Protein AF-A0A970LHE5-F1 (afdb_monomer_lite)

Sequence (318 aa):
MKILMELDENTLQKYTARSGIPFGRITPQDQAVIVLLPDTNKMEEVFDMNMPTAVIAADSITAKETAKTIGYPDEAIIVFENNVFKTLKGEMLFDGKNIPLSKIVTVANYILENDILPEIIVWRPTENIEKPQEVIYKEPIRTVAPIKPELPNMKISLAGIADTAKMNIFLIKTSVDSESGAIAHAINQKINGLHIDITGKPYNSRYGHKLETALSTQRYGYSHDGMTVEIAGEVKMDTVLYEIDAEFINDELLQKLYDKSQKVYQVPSTFKESIDSIKSWIGTGFRLDGIIATVDAREYKQEWPNLSLTVQETLEKL

Secondary structure (DSSP, 8-state):
-EEE-SS-HHHHHHHHHHHSS-EE-S---TTEEEEE-TT-S-HHHHHTTT--EEEEEET-HHHHHHHHHHT--TTTEEEEETTEEEETTS-EEEESSS--HHHHHHHHHHHHHTT--------------PPPP----------PPP-PPPPPEEEEEHHHHHHH-SEEEEEEESSTT---HHHHHHHHHHHT-EEEEESSSSP-GGG-SSHHHHHHTSSEEE-SSSSEEEEESS---SEEEEEEETTTS-HHHHHHHHHT-SEEEEE-S-HHHHHHHHHHHHHTT---SEEE-SSSHHHHHHH-TTTEE-HHHHHHH-

Radius of gyration: 24.83 Å; chains: 1; bounding box: 61×65×61 Å

Foldseek 3Di:
DEEEEDDDPVVQVVLCVVVVHHYYHDDQDPPYEYEYELPDPCLLVNLVSQHLYAYENEDPPVSVVVNVVSAFDQQRYWYHDPQFTARSVGHTQGGHDDQPSVSSVSSGCSSVVVVRTGDDPPDDPPPPPPDDDDDDDDDDDDPDPDDDDQFDKDKDWPLVLLVPEQAEAEEEELDLQFPCLVLQVLLCVLVVAAEEEQNCDPDRCVLHVDPSSNQSVLRYWYDNQQTIIIHGPDHDSHYYYYYHYPVRHDPVVVVSSLVSHPAYEYGYDECVRRVVVVCVCVVVVRDHQAYAYPYPLVVVCVVPVRRRDHSVRVSVVD

pLDDT: mean 87.5, std 14.27, range [37.69, 98.31]

Structure (mmCIF, N/CA/C/O backbone):
data_AF-A0A970LHE5-F1
#
_entry.id   AF-A0A970LHE5-F1
#
loop_
_atom_site.group_PDB
_atom_site.id
_atom_site.type_symbol
_atom_site.label_atom_id
_atom_site.label_alt_id
_atom_site.label_comp_id
_atom_site.label_asym_id
_atom_site.label_entity_id
_atom_site.label_seq_id
_atom_site.pdbx_PDB_ins_code
_atom_site.Cartn_x
_atom_site.Cartn_y
_atom_site.Cartn_z
_atom_site.occupancy
_atom_site.B_iso_or_equiv
_atom_site.auth_seq_id
_atom_site.auth_comp_id
_atom_site.auth_asym_id
_atom_site.auth_atom_id
_atom_site.pdbx_PDB_model_num
ATOM 1 N N . MET A 1 1 ? 3.220 9.083 -11.102 1.00 86.75 1 MET A N 1
ATOM 2 C CA . MET A 1 1 ? 4.527 8.500 -11.474 1.00 86.75 1 MET A CA 1
ATOM 3 C C . MET A 1 1 ? 5.655 9.419 -11.031 1.00 86.75 1 MET A C 1
ATOM 5 O O . MET A 1 1 ? 5.614 10.605 -11.346 1.00 86.75 1 MET A O 1
ATOM 9 N N . LYS A 1 2 ? 6.660 8.872 -10.340 1.00 92.19 2 LYS A N 1
ATOM 10 C CA . LYS A 1 2 ? 7.923 9.552 -10.007 1.00 92.19 2 LYS A CA 1
ATOM 11 C C . LYS A 1 2 ? 9.100 8.813 -10.651 1.00 92.19 2 LYS A C 1
ATOM 13 O O . LYS A 1 2 ? 9.107 7.589 -10.677 1.00 92.19 2 LYS A O 1
ATOM 18 N N . ILE A 1 3 ? 10.088 9.540 -11.165 1.00 94.81 3 ILE A N 1
ATOM 19 C CA . ILE A 1 3 ? 11.278 8.945 -11.790 1.00 94.81 3 ILE A CA 1
ATOM 20 C C . ILE A 1 3 ? 12.447 9.028 -10.812 1.00 94.81 3 ILE A C 1
ATOM 22 O O . ILE A 1 3 ? 12.735 10.091 -10.259 1.00 94.81 3 ILE A O 1
ATOM 26 N N . LEU A 1 4 ? 13.116 7.905 -10.580 1.00 95.88 4 LEU A N 1
ATOM 27 C CA . LEU A 1 4 ? 14.259 7.813 -9.684 1.00 95.88 4 LEU A CA 1
ATOM 28 C C . LEU A 1 4 ? 15.548 7.620 -10.459 1.00 95.88 4 LEU A C 1
ATOM 30 O O . LEU A 1 4 ? 15.629 6.749 -11.319 1.00 95.88 4 LEU A O 1
ATOM 34 N N . MET A 1 5 ? 16.561 8.424 -10.146 1.00 94.56 5 MET A N 1
ATOM 35 C CA . MET A 1 5 ? 17.854 8.366 -10.823 1.00 94.56 5 MET A CA 1
ATOM 36 C C . MET A 1 5 ? 19.001 8.610 -9.849 1.00 94.56 5 MET A C 1
ATOM 38 O O . MET A 1 5 ? 18.854 9.282 -8.824 1.00 94.56 5 MET A O 1
ATOM 42 N N . GLU A 1 6 ? 20.173 8.094 -10.200 1.00 93.38 6 GLU A N 1
ATOM 43 C CA . GLU A 1 6 ? 21.422 8.370 -9.497 1.00 93.38 6 GLU A CA 1
ATOM 44 C C . GLU A 1 6 ? 22.032 9.694 -9.980 1.00 93.38 6 GLU A C 1
ATOM 46 O O . GLU A 1 6 ? 23.000 9.730 -10.731 1.00 93.38 6 GLU A O 1
ATOM 51 N N . LEU A 1 7 ? 21.424 10.811 -9.577 1.00 91.00 7 LEU A N 1
ATOM 52 C CA . LEU A 1 7 ? 21.905 12.163 -9.870 1.00 91.00 7 LEU A CA 1
ATOM 53 C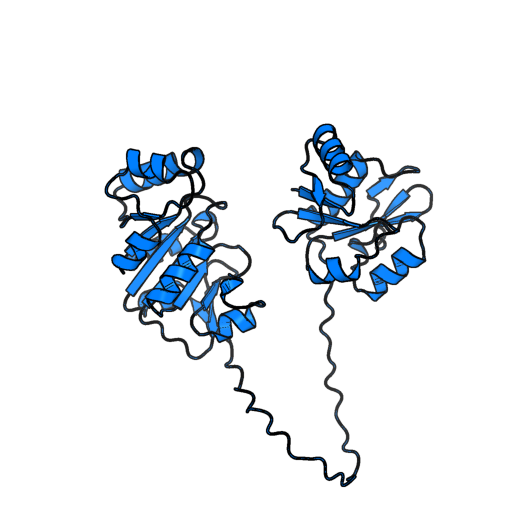 C . LEU A 1 7 ? 21.882 13.020 -8.601 1.00 91.00 7 LEU A C 1
ATOM 55 O O . LEU A 1 7 ? 21.232 12.686 -7.607 1.00 91.00 7 LEU A O 1
ATOM 59 N N . ASP A 1 8 ? 22.592 14.147 -8.624 1.00 93.00 8 ASP A N 1
ATOM 60 C CA . ASP A 1 8 ? 22.554 15.099 -7.520 1.00 93.00 8 ASP A CA 1
ATOM 61 C C . ASP A 1 8 ? 21.184 15.797 -7.409 1.00 93.00 8 ASP A C 1
ATOM 63 O O . ASP A 1 8 ? 20.458 15.985 -8.388 1.00 93.00 8 ASP A O 1
ATOM 67 N N . GLU A 1 9 ? 20.850 16.232 -6.193 1.00 91.62 9 GLU A N 1
ATOM 68 C CA . GLU A 1 9 ? 19.543 16.821 -5.869 1.00 91.62 9 GLU A CA 1
ATOM 69 C C . GLU A 1 9 ? 19.209 18.052 -6.725 1.00 91.62 9 GLU A C 1
ATOM 71 O O . GLU A 1 9 ? 18.064 18.258 -7.124 1.00 91.62 9 GLU A O 1
ATOM 76 N N . ASN A 1 10 ? 20.214 18.872 -7.041 1.00 93.44 10 ASN A N 1
ATOM 77 C CA . ASN A 1 10 ? 20.021 20.106 -7.795 1.00 93.44 10 ASN A CA 1
ATOM 78 C C . ASN A 1 10 ? 19.674 19.790 -9.259 1.00 93.44 10 ASN A C 1
ATOM 80 O O . ASN A 1 10 ? 18.819 20.440 -9.865 1.00 93.44 10 ASN A O 1
ATOM 84 N N . THR A 1 11 ? 20.290 18.755 -9.830 1.00 92.38 11 THR A N 1
ATOM 85 C CA . THR A 1 11 ? 19.944 18.255 -11.166 1.00 92.38 11 THR A CA 1
ATOM 86 C C . THR A 1 11 ? 18.532 17.663 -11.200 1.00 92.38 11 THR A C 1
ATOM 88 O O . THR A 1 11 ? 17.748 18.021 -12.083 1.00 92.38 11 THR A O 1
ATOM 91 N N . LEU A 1 12 ? 18.157 16.849 -10.210 1.00 93.38 12 LEU A N 1
ATOM 92 C CA . LEU A 1 12 ? 16.819 16.246 -10.113 1.00 93.38 12 LEU A CA 1
ATOM 93 C C . LEU A 1 12 ? 15.707 17.303 -9.975 1.00 93.38 12 LEU A C 1
ATOM 95 O O . LEU A 1 12 ? 14.674 17.223 -10.646 1.00 93.38 12 LEU A O 1
ATOM 99 N N . GLN A 1 13 ? 15.932 18.355 -9.184 1.00 91.19 13 GLN A N 1
ATOM 100 C CA . GLN A 1 13 ? 14.989 19.474 -9.067 1.00 91.19 13 GLN A CA 1
ATOM 101 C C . GLN A 1 13 ? 14.804 20.216 -10.397 1.00 91.19 13 GLN A C 1
ATOM 103 O O . GLN A 1 13 ? 13.675 20.529 -10.785 1.00 91.19 13 GLN A O 1
ATOM 108 N N . LYS A 1 14 ? 15.888 20.447 -11.151 1.00 91.94 14 LYS A N 1
ATOM 109 C CA . LYS A 1 14 ? 15.804 21.044 -12.497 1.00 91.94 14 LYS A CA 1
ATOM 110 C C . LYS A 1 14 ? 15.021 20.159 -13.463 1.00 91.94 14 LYS A C 1
ATOM 112 O O . LYS A 1 14 ? 14.292 20.684 -14.303 1.00 91.94 14 LYS A O 1
ATOM 117 N N . TYR A 1 15 ? 15.175 18.840 -13.369 1.00 93.44 15 TYR A N 1
ATOM 118 C CA . TYR A 1 15 ? 14.452 17.890 -14.218 1.00 93.44 15 TYR A CA 1
ATOM 119 C C . TYR A 1 15 ? 12.963 17.885 -13.887 1.00 93.44 15 TYR A C 1
ATOM 121 O O . TYR A 1 15 ? 12.137 17.955 -14.799 1.00 93.44 15 TYR A O 1
ATOM 129 N N . THR A 1 16 ? 12.626 17.932 -12.597 1.00 89.25 16 THR A N 1
ATOM 130 C CA . THR A 1 16 ? 11.243 18.071 -12.128 1.00 89.25 16 THR A CA 1
ATOM 131 C C . THR A 1 16 ? 10.595 19.338 -12.676 1.00 89.25 16 THR A C 1
ATOM 133 O O . THR A 1 16 ? 9.552 19.278 -13.324 1.00 89.25 16 THR A O 1
ATOM 136 N N . ALA A 1 17 ? 11.260 20.485 -12.517 1.00 84.25 17 ALA A N 1
ATOM 137 C CA . ALA A 1 17 ? 10.743 21.771 -12.979 1.00 84.25 17 ALA A CA 1
ATOM 138 C C . ALA A 1 17 ? 10.534 21.838 -14.504 1.00 84.25 17 ALA A C 1
ATOM 140 O O . ALA A 1 17 ? 9.646 22.544 -14.972 1.00 84.25 17 ALA A O 1
ATOM 141 N N . ARG A 1 18 ? 11.355 21.128 -15.292 1.00 88.62 18 ARG A N 1
ATOM 142 C CA . ARG A 1 18 ? 11.300 21.160 -16.765 1.00 88.62 18 ARG A CA 1
ATOM 143 C C . ARG A 1 18 ? 10.329 20.158 -17.376 1.00 88.62 18 ARG A C 1
ATOM 145 O O . ARG A 1 18 ? 9.801 20.424 -18.448 1.00 88.62 18 ARG A O 1
ATOM 152 N N . SER A 1 19 ? 10.155 19.003 -16.745 1.00 85.12 19 SER A N 1
ATOM 153 C CA . SER A 1 19 ? 9.306 17.924 -17.263 1.00 85.12 19 SER A CA 1
ATOM 154 C C . SER A 1 19 ? 7.885 17.954 -16.702 1.00 85.12 19 SER A C 1
ATOM 156 O O . SER A 1 19 ? 6.991 17.387 -17.318 1.00 85.12 19 SER A O 1
ATOM 158 N N . GLY A 1 20 ? 7.679 18.581 -15.536 1.00 82.25 20 GLY A N 1
ATOM 159 C CA . GLY A 1 20 ? 6.423 18.497 -14.787 1.00 82.25 20 GLY A CA 1
ATOM 160 C C . GLY A 1 20 ? 6.223 17.161 -14.059 1.00 82.25 20 GLY A C 1
ATOM 161 O O . GLY A 1 20 ? 5.200 16.980 -13.407 1.00 82.25 20 GLY A O 1
ATOM 162 N N . ILE A 1 21 ? 7.189 16.240 -14.140 1.00 88.56 21 ILE A N 1
ATOM 163 C CA . ILE A 1 21 ? 7.159 14.932 -13.477 1.00 88.56 21 ILE A CA 1
ATOM 164 C C . ILE A 1 21 ? 8.122 14.966 -12.289 1.00 88.56 21 ILE A C 1
ATOM 166 O O . ILE A 1 21 ? 9.240 15.445 -12.453 1.00 88.56 21 ILE A O 1
ATOM 170 N N . PRO A 1 22 ? 7.750 14.462 -11.102 1.00 92.69 22 PRO A N 1
ATOM 171 C CA . PRO A 1 22 ? 8.670 14.381 -9.973 1.00 92.69 22 PRO A CA 1
ATOM 172 C C . PRO A 1 22 ? 9.896 13.507 -10.288 1.00 92.69 22 PRO A C 1
ATOM 174 O O . PRO A 1 22 ? 9.747 12.341 -10.654 1.00 92.69 22 PRO A O 1
ATOM 177 N N . PHE A 1 23 ? 11.100 14.052 -10.098 1.00 94.44 23 PHE A N 1
ATOM 178 C CA . PHE A 1 23 ? 12.367 13.313 -10.098 1.00 94.44 23 PHE A CA 1
ATOM 179 C C . PHE A 1 23 ? 12.923 13.228 -8.674 1.00 94.44 23 PHE A C 1
ATOM 181 O O . PHE A 1 23 ? 12.811 14.178 -7.901 1.00 94.44 23 PHE A O 1
ATOM 188 N N . GLY A 1 24 ? 13.531 12.098 -8.318 1.00 92.62 24 GLY A N 1
ATOM 189 C CA . GLY A 1 24 ? 14.124 11.894 -6.998 1.00 92.62 24 GLY A CA 1
ATOM 190 C C . GLY A 1 24 ? 15.318 10.949 -7.013 1.00 92.62 24 GLY A C 1
ATOM 191 O O . GLY A 1 24 ? 15.659 10.360 -8.037 1.00 92.62 24 GLY A O 1
ATOM 192 N N . ARG A 1 25 ? 15.957 10.810 -5.851 1.00 93.88 25 ARG A N 1
ATOM 193 C CA . ARG A 1 25 ? 17.026 9.830 -5.644 1.00 93.88 25 ARG A CA 1
ATOM 194 C C . ARG A 1 25 ? 16.463 8.420 -5.570 1.00 93.88 25 ARG A C 1
ATOM 196 O O . ARG A 1 25 ? 15.335 8.234 -5.128 1.00 93.88 25 ARG A O 1
ATOM 203 N N . ILE A 1 26 ? 17.288 7.446 -5.934 1.00 92.25 26 ILE A N 1
ATOM 204 C CA . ILE A 1 26 ? 16.972 6.024 -5.792 1.00 92.25 26 ILE A CA 1
ATOM 205 C C . ILE A 1 26 ? 16.718 5.706 -4.315 1.00 92.25 26 ILE A C 1
ATOM 207 O O . ILE A 1 26 ? 17.636 5.698 -3.497 1.00 92.25 26 ILE A O 1
ATOM 211 N N . THR A 1 27 ? 15.447 5.490 -3.997 1.00 88.06 27 THR A N 1
ATOM 212 C CA . THR A 1 27 ? 14.926 5.058 -2.702 1.00 88.06 27 THR A CA 1
ATOM 213 C C . THR A 1 27 ? 13.665 4.237 -2.959 1.00 88.06 27 THR A C 1
ATOM 215 O O . THR A 1 27 ? 12.873 4.661 -3.808 1.00 88.06 27 THR A O 1
ATOM 218 N N . PRO A 1 28 ? 13.423 3.143 -2.220 1.00 82.94 28 PRO A N 1
ATOM 219 C CA . PRO A 1 28 ? 12.187 2.381 -2.341 1.00 82.94 28 PRO A CA 1
ATOM 220 C C . PRO A 1 28 ? 10.957 3.269 -2.141 1.00 82.94 28 PRO A C 1
ATOM 222 O O . PRO A 1 28 ? 10.855 3.967 -1.131 1.00 82.94 28 PRO A O 1
ATOM 225 N N . GLN A 1 29 ? 10.054 3.282 -3.118 1.00 81.81 29 GLN A N 1
ATOM 226 C CA . GLN A 1 29 ? 8.800 4.035 -3.058 1.00 81.81 29 GLN A CA 1
ATOM 227 C C . GLN A 1 29 ? 7.798 3.472 -4.071 1.00 81.81 29 GLN A C 1
ATOM 229 O O . GLN A 1 29 ? 8.185 3.024 -5.152 1.00 81.81 29 GLN A O 1
ATOM 234 N N . ASP A 1 30 ? 6.514 3.577 -3.758 1.00 70.62 30 ASP A N 1
ATOM 235 C CA . ASP A 1 30 ? 5.456 3.126 -4.657 1.00 70.62 30 ASP A CA 1
ATOM 236 C C . ASP A 1 30 ? 5.290 4.071 -5.862 1.00 70.62 30 ASP A C 1
ATOM 238 O O . ASP A 1 30 ? 5.626 5.259 -5.812 1.00 70.62 30 ASP A O 1
ATOM 242 N N . GLN A 1 31 ? 4.763 3.534 -6.969 1.00 77.44 31 GLN A N 1
ATOM 243 C CA . GLN A 1 31 ? 4.461 4.272 -8.209 1.00 77.44 31 GLN A CA 1
ATOM 244 C C . GLN A 1 31 ? 5.648 5.042 -8.810 1.00 77.44 31 GLN A C 1
ATOM 246 O O . GLN A 1 31 ? 5.506 6.148 -9.368 1.00 77.44 31 GLN A O 1
ATOM 251 N N . ALA A 1 32 ? 6.831 4.444 -8.713 1.00 88.62 32 ALA A N 1
ATOM 252 C CA . ALA A 1 32 ? 8.046 5.001 -9.259 1.00 88.62 32 ALA A CA 1
ATOM 253 C C . ALA A 1 32 ? 8.777 4.053 -10.188 1.00 88.62 32 ALA A C 1
ATOM 255 O O . ALA A 1 32 ? 8.734 2.839 -10.027 1.00 88.62 32 ALA A O 1
ATOM 256 N N . VAL A 1 33 ? 9.484 4.661 -11.132 1.00 92.94 33 VAL A N 1
ATOM 257 C CA . VAL A 1 33 ? 10.336 3.956 -12.079 1.00 92.94 33 VAL A CA 1
ATOM 258 C C . VAL A 1 33 ? 11.766 4.387 -11.840 1.00 92.94 33 VAL A C 1
ATOM 260 O O . VAL A 1 33 ? 12.064 5.585 -11.823 1.00 92.94 33 VAL A O 1
ATOM 263 N N . ILE A 1 34 ? 12.650 3.418 -11.654 1.00 94.50 34 ILE A N 1
ATOM 264 C CA . ILE A 1 34 ? 14.080 3.668 -11.569 1.00 94.50 34 ILE A CA 1
ATOM 265 C C . ILE A 1 34 ? 14.640 3.690 -12.989 1.00 94.50 34 ILE A C 1
ATOM 267 O O . ILE A 1 34 ? 14.376 2.801 -13.792 1.00 94.50 34 ILE A O 1
ATOM 271 N N . VAL A 1 35 ? 15.406 4.724 -13.317 1.00 95.06 35 VAL A N 1
ATOM 272 C CA . VAL A 1 35 ? 16.134 4.805 -14.582 1.00 95.06 35 VAL A CA 1
ATOM 273 C C . VAL A 1 35 ? 17.621 4.836 -14.273 1.00 95.06 35 VAL A C 1
ATOM 275 O O . VAL A 1 35 ? 18.146 5.812 -13.732 1.00 95.06 35 VAL A O 1
ATOM 278 N N . LEU A 1 36 ? 18.287 3.746 -14.632 1.00 93.69 36 LEU A N 1
ATOM 279 C CA . LEU A 1 36 ? 19.716 3.546 -14.471 1.00 93.69 36 LEU A CA 1
ATOM 280 C C . LEU A 1 36 ? 20.461 3.974 -15.730 1.00 93.69 36 LEU A C 1
ATOM 282 O O . LEU A 1 36 ? 20.058 3.642 -16.843 1.00 93.69 36 LEU A O 1
ATOM 286 N N . LEU A 1 37 ? 21.540 4.731 -15.542 1.00 91.00 37 LEU A N 1
ATOM 287 C CA . LEU A 1 37 ? 22.432 5.174 -16.612 1.00 91.00 37 LEU A CA 1
ATOM 288 C C . LEU A 1 37 ? 23.573 4.160 -16.822 1.00 91.00 37 LEU A C 1
ATOM 290 O O . LEU A 1 37 ? 23.837 3.359 -15.922 1.00 91.00 37 LEU A O 1
ATOM 294 N N . PRO A 1 38 ? 24.268 4.180 -17.976 1.00 83.94 38 PRO A N 1
ATOM 295 C CA . PRO A 1 38 ? 25.260 3.155 -18.321 1.00 83.94 38 PRO A CA 1
ATOM 296 C C . PRO A 1 38 ? 26.425 3.012 -17.327 1.00 83.94 38 PRO A C 1
ATOM 298 O O . PRO A 1 38 ? 27.094 1.983 -17.309 1.00 83.94 38 PRO A O 1
ATOM 301 N N . ASP A 1 39 ? 26.700 4.055 -16.547 1.00 83.88 39 ASP A N 1
ATOM 302 C CA . ASP A 1 39 ? 27.836 4.207 -15.638 1.00 83.88 39 ASP A CA 1
ATOM 303 C C . ASP A 1 39 ? 27.488 3.999 -14.154 1.00 83.88 39 ASP A C 1
ATOM 305 O O . ASP A 1 39 ? 28.363 4.126 -13.296 1.00 83.88 39 ASP A O 1
ATOM 309 N N . THR A 1 40 ? 26.239 3.653 -13.833 1.00 86.06 40 THR A N 1
ATOM 310 C CA . THR A 1 40 ? 25.832 3.390 -12.446 1.00 86.06 40 THR A CA 1
ATOM 311 C C . THR A 1 40 ? 26.476 2.125 -11.880 1.00 86.06 40 THR A C 1
ATOM 313 O O . THR A 1 40 ? 26.571 1.089 -12.540 1.00 86.06 40 THR A O 1
ATOM 316 N N . ASN A 1 41 ? 26.869 2.188 -10.609 1.00 87.19 41 ASN A N 1
ATOM 317 C CA . ASN A 1 41 ? 27.323 1.036 -9.829 1.00 87.19 41 ASN A CA 1
ATOM 318 C C . ASN A 1 41 ? 26.211 0.438 -8.949 1.00 87.19 41 ASN A C 1
ATOM 320 O O . ASN A 1 41 ? 26.479 -0.468 -8.164 1.00 87.19 41 ASN A O 1
ATOM 324 N N . LYS A 1 42 ? 24.973 0.931 -9.076 1.00 89.00 42 LYS A N 1
ATOM 325 C CA . LYS A 1 42 ? 23.831 0.535 -8.242 1.00 89.00 42 LYS A CA 1
ATOM 326 C C . LYS A 1 42 ? 22.922 -0.505 -8.882 1.00 89.00 42 LYS A C 1
ATOM 328 O O . LYS A 1 42 ? 21.849 -0.755 -8.351 1.00 89.00 42 LYS A O 1
ATOM 333 N N . MET A 1 43 ? 23.309 -1.112 -10.008 1.00 90.50 43 MET A N 1
ATOM 334 C CA . MET A 1 43 ? 22.440 -2.073 -10.703 1.00 90.50 43 MET A CA 1
ATOM 335 C C . MET A 1 43 ? 22.007 -3.240 -9.809 1.00 90.50 43 MET A C 1
ATOM 337 O O . MET A 1 43 ? 20.831 -3.581 -9.842 1.00 90.50 43 MET A O 1
ATOM 341 N N . GLU A 1 44 ? 22.907 -3.821 -9.009 1.00 90.19 44 GLU A N 1
ATOM 342 C CA . GLU A 1 44 ? 22.555 -4.896 -8.060 1.00 90.19 44 GLU A CA 1
ATOM 343 C C . GLU A 1 44 ? 21.682 -4.368 -6.914 1.00 90.19 44 GLU A C 1
ATOM 345 O O . GLU A 1 44 ? 20.628 -4.929 -6.635 1.00 90.19 44 GLU A O 1
ATOM 350 N N . GLU A 1 45 ? 22.058 -3.229 -6.317 1.00 89.81 45 GLU A N 1
ATOM 351 C CA . GLU A 1 45 ? 21.285 -2.581 -5.244 1.00 89.81 45 GLU A CA 1
ATOM 352 C C . GLU A 1 45 ? 19.838 -2.302 -5.677 1.00 89.81 45 GLU A C 1
ATOM 354 O O . GLU A 1 45 ? 18.901 -2.520 -4.918 1.00 89.81 45 GLU A O 1
ATOM 359 N N . VAL A 1 46 ? 19.659 -1.821 -6.908 1.00 90.50 46 VAL A N 1
ATOM 360 C CA . VAL A 1 46 ? 18.361 -1.483 -7.504 1.00 90.50 46 VAL A CA 1
ATOM 361 C C . VAL A 1 46 ? 17.581 -2.728 -7.900 1.00 90.50 46 VAL A C 1
ATOM 363 O O . VAL A 1 46 ? 16.361 -2.747 -7.745 1.00 90.50 46 VAL A O 1
ATOM 366 N N . PHE A 1 47 ? 18.268 -3.769 -8.370 1.00 89.75 47 PHE A N 1
ATOM 367 C CA . PHE A 1 47 ? 17.643 -5.044 -8.705 1.00 89.75 47 PHE A CA 1
ATOM 368 C C . PHE A 1 47 ? 16.944 -5.629 -7.474 1.00 89.75 47 PHE A C 1
ATOM 370 O O . PHE A 1 47 ? 15.770 -5.993 -7.537 1.00 89.75 47 PHE A O 1
ATOM 377 N N . ASP A 1 48 ? 17.620 -5.587 -6.323 1.00 87.56 48 ASP A N 1
ATOM 378 C CA . ASP A 1 48 ? 17.090 -6.063 -5.043 1.00 87.56 48 ASP A CA 1
ATOM 379 C C . ASP A 1 48 ? 15.897 -5.237 -4.522 1.00 87.56 48 ASP A C 1
ATOM 381 O O . ASP A 1 48 ? 15.142 -5.716 -3.672 1.00 87.56 48 ASP A O 1
ATOM 385 N N . MET A 1 49 ? 15.684 -4.013 -5.029 1.00 87.50 49 MET A N 1
ATOM 386 C CA . MET A 1 49 ? 14.502 -3.209 -4.686 1.00 87.50 49 MET A CA 1
ATOM 387 C C . MET A 1 49 ? 13.220 -3.748 -5.329 1.00 87.50 49 MET A C 1
ATOM 389 O O . MET A 1 49 ? 12.136 -3.374 -4.884 1.00 87.50 49 MET A O 1
ATOM 393 N N . ASN A 1 50 ? 13.327 -4.608 -6.351 1.00 86.12 50 ASN A N 1
ATOM 394 C CA . ASN A 1 50 ? 12.195 -5.184 -7.082 1.00 86.12 50 ASN A CA 1
ATOM 395 C C . ASN A 1 50 ? 11.180 -4.121 -7.555 1.00 86.12 50 ASN A C 1
ATOM 397 O O . ASN A 1 50 ? 9.967 -4.279 -7.427 1.00 86.12 50 ASN A O 1
ATOM 401 N N . MET A 1 51 ? 11.695 -2.997 -8.055 1.00 89.19 51 MET A N 1
ATOM 402 C CA . MET A 1 51 ? 10.902 -1.879 -8.564 1.00 89.19 51 MET A CA 1
ATOM 403 C C . MET A 1 51 ? 10.965 -1.819 -10.092 1.00 89.19 51 MET A C 1
ATOM 405 O O . MET A 1 51 ? 11.982 -2.232 -10.663 1.00 89.19 51 MET A O 1
ATOM 409 N N . PRO A 1 52 ? 9.955 -1.232 -10.764 1.00 92.50 52 PRO A N 1
ATOM 410 C CA . PRO A 1 52 ? 10.005 -1.015 -12.203 1.00 92.50 52 PRO A CA 1
ATOM 411 C C . PRO A 1 52 ? 11.274 -0.257 -12.576 1.00 92.50 52 PRO A C 1
ATOM 413 O O . PRO A 1 52 ? 11.512 0.852 -12.090 1.00 92.50 52 PRO A O 1
ATOM 416 N N . THR A 1 53 ? 12.121 -0.874 -13.396 1.00 94.62 53 THR A N 1
ATOM 417 C CA . THR A 1 53 ? 13.464 -0.354 -13.665 1.00 94.62 53 THR A CA 1
ATOM 418 C C . THR A 1 53 ? 13.773 -0.403 -15.150 1.00 94.62 53 THR A C 1
ATOM 420 O O . THR A 1 53 ? 13.692 -1.454 -15.773 1.00 94.62 53 THR A O 1
ATOM 423 N N . ALA A 1 54 ? 14.185 0.735 -15.707 1.00 96.25 54 ALA A N 1
ATOM 424 C CA . ALA A 1 54 ? 14.872 0.796 -16.988 1.00 96.25 54 ALA A CA 1
ATOM 425 C C . ALA A 1 54 ? 16.381 0.814 -16.758 1.00 96.25 54 ALA A C 1
ATOM 427 O O . ALA A 1 54 ? 16.890 1.681 -16.041 1.00 96.25 54 ALA A O 1
ATOM 428 N N . VAL A 1 55 ? 17.108 -0.057 -17.450 1.00 96.38 55 VAL A N 1
ATOM 429 C CA . VAL A 1 55 ? 18.566 0.020 -17.543 1.00 96.38 55 VAL A CA 1
ATOM 430 C C . VAL A 1 55 ? 18.942 0.589 -18.898 1.00 96.38 55 VAL A C 1
ATOM 432 O O . VAL A 1 55 ? 18.863 -0.087 -19.920 1.00 96.38 55 VAL A O 1
ATOM 435 N N . ILE A 1 56 ? 19.370 1.846 -18.926 1.00 95.31 56 ILE A N 1
ATOM 436 C CA . ILE A 1 56 ? 19.906 2.459 -20.136 1.00 95.31 56 ILE A CA 1
ATOM 437 C C . ILE A 1 56 ? 21.351 1.995 -20.287 1.00 95.31 56 ILE A C 1
ATOM 439 O O . ILE A 1 56 ? 22.257 2.563 -19.690 1.00 95.31 56 ILE A O 1
ATOM 443 N N . ALA A 1 57 ? 21.567 0.966 -21.105 1.00 92.62 57 ALA A N 1
ATOM 444 C CA . ALA A 1 57 ? 22.902 0.505 -21.473 1.00 92.62 57 ALA A CA 1
ATOM 445 C C . ALA A 1 57 ? 23.496 1.325 -22.632 1.00 92.62 57 ALA A C 1
ATOM 447 O O . ALA A 1 57 ? 24.715 1.433 -22.746 1.00 92.62 57 ALA A O 1
ATOM 448 N N . ALA A 1 58 ? 22.648 1.933 -23.473 1.00 89.75 58 ALA A N 1
ATOM 449 C CA . ALA A 1 58 ? 23.062 2.654 -24.679 1.00 89.75 58 ALA A CA 1
ATOM 450 C C . ALA A 1 58 ? 23.977 1.781 -25.569 1.00 89.75 58 ALA A C 1
ATOM 452 O O . ALA A 1 58 ? 23.554 0.704 -25.987 1.00 89.75 58 ALA A O 1
ATOM 453 N N . ASP A 1 59 ? 25.195 2.227 -25.876 1.00 89.56 59 ASP A N 1
ATOM 454 C CA . ASP A 1 59 ? 26.215 1.489 -26.636 1.00 89.56 59 ASP A CA 1
ATOM 455 C C . ASP A 1 59 ? 27.219 0.728 -25.741 1.00 89.56 59 ASP A C 1
ATOM 457 O O . ASP A 1 59 ? 28.130 0.063 -26.242 1.00 89.56 59 ASP A O 1
ATOM 461 N N . SER A 1 60 ? 27.050 0.774 -24.415 1.00 90.56 60 SER A N 1
ATOM 462 C CA . SER A 1 60 ? 27.927 0.098 -23.457 1.00 90.56 60 SER A CA 1
ATOM 463 C C . SER A 1 60 ? 27.650 -1.405 -23.411 1.00 90.56 60 SER A C 1
ATOM 465 O O . SER A 1 60 ? 26.677 -1.871 -22.811 1.00 90.56 60 SER A O 1
ATOM 467 N N . ILE A 1 61 ? 28.563 -2.184 -23.999 1.00 89.12 61 ILE A N 1
ATOM 468 C CA . ILE A 1 61 ? 28.552 -3.655 -23.922 1.00 89.12 61 ILE A CA 1
ATOM 469 C C . ILE A 1 61 ? 28.603 -4.105 -22.459 1.00 89.12 61 ILE A C 1
ATOM 471 O O . ILE A 1 61 ? 27.848 -4.986 -22.063 1.00 89.12 61 ILE A O 1
ATOM 475 N N . THR A 1 62 ? 29.445 -3.467 -21.642 1.00 90.44 62 THR A N 1
ATOM 476 C CA . THR A 1 62 ? 29.587 -3.812 -20.224 1.00 90.44 62 THR A CA 1
ATOM 477 C C . THR A 1 62 ? 28.276 -3.619 -19.470 1.00 90.44 62 THR A C 1
ATOM 479 O O . THR A 1 62 ? 27.841 -4.539 -18.793 1.00 90.44 62 THR A O 1
ATOM 482 N N . ALA A 1 63 ? 27.608 -2.469 -19.620 1.00 89.69 63 ALA A N 1
ATOM 483 C CA . ALA A 1 63 ? 26.339 -2.208 -18.935 1.00 89.69 63 ALA A CA 1
ATOM 484 C C . ALA A 1 63 ? 25.252 -3.211 -19.351 1.00 89.69 63 ALA A C 1
ATOM 486 O O . ALA A 1 63 ? 24.507 -3.704 -18.508 1.00 89.69 63 ALA A O 1
ATOM 487 N N . LYS A 1 64 ? 25.204 -3.554 -20.644 1.00 92.81 64 LYS A N 1
ATOM 488 C CA . LYS A 1 64 ? 24.284 -4.554 -21.192 1.00 92.81 64 LYS A CA 1
ATOM 489 C C . LYS A 1 64 ? 24.521 -5.946 -20.596 1.00 92.81 64 LYS A C 1
ATOM 491 O O . LYS A 1 64 ? 23.574 -6.564 -20.119 1.00 92.81 64 LYS A O 1
ATOM 496 N N . GLU A 1 65 ? 25.757 -6.442 -20.625 1.00 91.75 65 GLU A N 1
ATOM 497 C CA . GLU A 1 65 ? 26.082 -7.777 -20.102 1.00 91.75 65 GLU A CA 1
ATOM 498 C C . GLU A 1 65 ? 25.931 -7.845 -18.577 1.00 91.75 65 GLU A C 1
ATOM 500 O O . GLU A 1 65 ? 25.438 -8.843 -18.051 1.00 91.75 65 GLU A O 1
ATOM 505 N N . THR A 1 66 ? 26.272 -6.769 -17.862 1.00 91.69 66 THR A N 1
ATOM 506 C CA . THR A 1 66 ? 26.036 -6.660 -16.417 1.00 91.69 66 THR A CA 1
ATOM 507 C C . THR A 1 66 ? 24.544 -6.736 -16.100 1.00 91.69 66 THR A C 1
ATOM 509 O O . THR A 1 66 ? 24.146 -7.560 -15.283 1.00 91.69 66 THR A O 1
ATOM 512 N N . ALA A 1 67 ? 23.701 -5.954 -16.783 1.00 91.56 67 ALA A N 1
ATOM 513 C CA . ALA A 1 67 ? 22.254 -5.972 -16.565 1.00 91.56 67 ALA A CA 1
ATOM 514 C C . ALA A 1 67 ? 21.650 -7.368 -16.802 1.00 91.56 67 ALA A C 1
ATOM 516 O O . ALA A 1 67 ? 20.859 -7.848 -15.989 1.00 91.56 67 ALA A O 1
ATOM 517 N N . LYS A 1 68 ? 22.091 -8.056 -17.862 1.00 91.06 68 LYS A N 1
ATOM 518 C CA . LYS A 1 68 ? 21.711 -9.451 -18.128 1.00 91.06 68 LYS A CA 1
ATOM 519 C C . LYS A 1 68 ? 22.139 -10.412 -17.031 1.00 91.06 68 LYS A C 1
ATOM 521 O O . LYS A 1 68 ? 21.359 -11.262 -16.625 1.00 91.06 68 LYS A O 1
ATOM 526 N N . THR A 1 69 ? 23.388 -10.296 -16.588 1.00 90.38 69 THR A N 1
ATOM 527 C CA . THR A 1 69 ? 23.967 -11.189 -15.575 1.00 90.38 69 THR A CA 1
ATOM 528 C C . THR A 1 69 ? 23.242 -11.044 -14.241 1.00 90.38 69 THR A C 1
ATOM 530 O O . THR A 1 69 ? 23.033 -12.037 -13.551 1.00 90.38 69 THR A O 1
ATOM 533 N N . ILE A 1 70 ? 22.839 -9.817 -13.903 1.00 90.25 70 ILE A N 1
ATOM 534 C CA . ILE A 1 70 ? 22.068 -9.514 -12.696 1.00 90.25 70 ILE A CA 1
ATOM 535 C C . ILE A 1 70 ? 20.638 -10.071 -12.794 1.00 90.25 70 ILE A C 1
ATOM 537 O O . ILE A 1 70 ? 20.104 -10.528 -11.789 1.00 90.25 70 ILE A O 1
ATOM 541 N N . GLY A 1 71 ? 20.044 -10.093 -13.993 1.00 89.44 71 GLY A N 1
ATOM 542 C CA . GLY A 1 71 ? 18.713 -10.665 -14.233 1.00 89.44 71 GLY A CA 1
ATOM 543 C C . GLY A 1 71 ? 17.647 -9.651 -14.649 1.00 89.44 71 GLY A C 1
ATOM 544 O O . GLY A 1 71 ? 16.454 -9.924 -14.531 1.00 89.44 71 GLY A O 1
ATOM 545 N N . TYR A 1 72 ? 18.031 -8.463 -15.125 1.00 92.62 72 TYR A N 1
ATOM 546 C CA . TYR A 1 72 ? 17.056 -7.554 -15.729 1.00 92.62 72 TYR A CA 1
ATOM 547 C C . TYR A 1 72 ? 16.502 -8.172 -17.025 1.00 92.62 72 TYR A C 1
ATOM 549 O O . TYR A 1 72 ? 17.302 -8.633 -17.847 1.00 92.62 72 TYR A O 1
ATOM 557 N N . PRO A 1 73 ? 15.173 -8.165 -17.242 1.00 92.50 73 PRO A N 1
ATOM 558 C CA . PRO A 1 73 ? 14.591 -8.701 -18.466 1.00 92.50 73 PRO A CA 1
ATOM 559 C C . PRO A 1 73 ? 15.033 -7.885 -19.683 1.00 92.50 73 PRO A C 1
ATOM 561 O O . PRO A 1 73 ? 15.324 -6.687 -19.589 1.00 92.50 73 PRO A O 1
ATOM 564 N N . ASP A 1 74 ? 15.038 -8.513 -20.857 1.00 94.25 74 ASP A N 1
ATOM 565 C CA . ASP A 1 74 ? 15.445 -7.864 -22.107 1.00 94.25 74 ASP A CA 1
ATOM 566 C C . ASP A 1 74 ? 14.552 -6.643 -22.444 1.00 94.25 74 ASP A C 1
ATOM 568 O O . ASP A 1 74 ? 14.981 -5.702 -23.115 1.00 94.25 74 ASP A O 1
ATOM 572 N N . GLU A 1 75 ? 13.313 -6.613 -21.954 1.00 94.25 75 GLU A N 1
ATOM 573 C CA . GLU A 1 75 ? 12.378 -5.492 -22.052 1.00 94.25 75 GLU A CA 1
ATOM 574 C C . GLU A 1 75 ? 12.800 -4.267 -21.226 1.00 94.25 75 GLU A C 1
ATOM 576 O O . GLU A 1 75 ? 12.470 -3.142 -21.604 1.00 94.25 75 GLU A O 1
ATOM 581 N N . ALA A 1 76 ? 13.537 -4.465 -20.128 1.00 94.69 76 ALA A N 1
ATOM 582 C CA . ALA A 1 76 ? 14.024 -3.401 -19.246 1.00 94.69 76 ALA A CA 1
ATOM 583 C C . ALA A 1 76 ? 15.328 -2.760 -19.739 1.00 94.69 76 ALA A C 1
ATOM 585 O O . ALA A 1 76 ? 15.678 -1.651 -19.326 1.00 94.69 76 ALA A O 1
ATOM 586 N N . ILE A 1 77 ? 16.074 -3.455 -20.601 1.00 96.19 77 ILE A N 1
ATOM 587 C CA . ILE A 1 77 ? 17.409 -3.043 -21.038 1.00 96.19 77 ILE A CA 1
ATOM 588 C C . ILE A 1 77 ? 17.294 -2.229 -22.328 1.00 96.19 77 ILE A C 1
ATOM 590 O O . ILE A 1 77 ? 16.920 -2.749 -23.375 1.00 96.19 77 ILE A O 1
ATOM 594 N N . ILE A 1 78 ? 17.655 -0.949 -22.276 1.00 97.06 78 ILE A N 1
ATOM 595 C CA . ILE A 1 78 ? 17.580 -0.008 -23.398 1.00 97.06 78 ILE A CA 1
ATOM 596 C C . ILE A 1 78 ? 18.950 0.098 -24.066 1.00 97.06 78 ILE A C 1
ATOM 598 O O . ILE A 1 78 ? 19.919 0.569 -23.461 1.00 97.06 78 ILE A O 1
ATOM 602 N N . VAL A 1 79 ? 19.022 -0.294 -25.335 1.00 95.81 79 VAL A N 1
ATOM 603 C CA . VAL A 1 79 ? 20.242 -0.278 -26.151 1.00 95.81 79 VAL A CA 1
ATOM 604 C C . VAL A 1 79 ? 20.142 0.738 -27.283 1.00 95.81 79 VAL A C 1
ATOM 606 O O . VAL A 1 79 ? 19.050 1.073 -27.747 1.00 95.81 79 VAL A O 1
ATOM 609 N N . PHE A 1 80 ? 21.296 1.226 -27.734 1.00 94.94 80 PHE A N 1
ATOM 610 C CA . PHE A 1 80 ? 21.411 2.154 -28.853 1.00 94.94 80 PHE A CA 1
ATOM 611 C C . PHE A 1 80 ? 22.022 1.461 -30.072 1.00 94.94 80 PHE A C 1
ATOM 613 O O . PHE A 1 80 ? 23.205 1.129 -30.082 1.00 94.94 80 PHE A O 1
ATOM 620 N N . GLU A 1 81 ? 21.228 1.259 -31.123 1.00 91.56 81 GLU A N 1
ATOM 621 C CA . GLU A 1 81 ? 21.671 0.615 -32.362 1.00 91.56 81 GLU A CA 1
ATOM 622 C C . GLU A 1 81 ? 21.080 1.345 -33.574 1.00 91.56 81 GLU A C 1
ATOM 624 O O . GLU A 1 81 ? 19.897 1.674 -33.598 1.00 91.56 81 GLU A O 1
ATOM 629 N N . ASN A 1 82 ? 21.887 1.591 -34.611 1.00 89.94 82 ASN A N 1
ATOM 630 C CA . ASN A 1 82 ? 21.440 2.212 -35.869 1.00 89.94 82 ASN A CA 1
ATOM 631 C C . ASN A 1 82 ? 20.690 3.557 -35.698 1.00 89.94 82 ASN A C 1
ATOM 633 O O . ASN A 1 82 ? 19.736 3.828 -36.421 1.00 89.94 82 ASN A O 1
ATOM 637 N N . ASN A 1 83 ? 21.138 4.420 -34.774 1.00 90.44 83 ASN A N 1
ATOM 638 C CA . ASN A 1 83 ? 20.487 5.694 -34.410 1.00 90.44 83 ASN A CA 1
ATOM 639 C C . ASN A 1 83 ? 19.100 5.567 -33.752 1.00 90.44 83 ASN A C 1
ATOM 641 O O . ASN A 1 83 ? 18.337 6.537 -33.726 1.00 90.44 83 ASN A O 1
ATOM 645 N N . VAL A 1 84 ? 18.787 4.397 -33.197 1.00 93.62 84 VAL A N 1
ATOM 646 C CA . VAL A 1 84 ? 17.523 4.122 -32.517 1.00 93.62 84 VAL A CA 1
ATOM 647 C C . VAL A 1 84 ? 17.793 3.585 -31.117 1.00 93.62 84 VAL A C 1
ATOM 649 O O . VAL A 1 84 ? 18.657 2.730 -30.921 1.00 93.62 84 VAL A O 1
ATOM 652 N N . PHE A 1 85 ? 17.031 4.087 -30.148 1.00 94.81 85 PHE A N 1
ATOM 653 C CA . PHE A 1 85 ? 16.937 3.518 -28.813 1.00 94.81 85 PHE A CA 1
ATOM 654 C C . PHE A 1 85 ? 15.774 2.533 -28.779 1.00 94.81 85 PHE A C 1
ATOM 656 O O . PHE A 1 85 ? 14.622 2.886 -29.058 1.00 94.81 85 PHE A O 1
ATOM 663 N N . LYS A 1 86 ? 16.091 1.288 -28.448 1.00 96.06 86 LYS A N 1
ATOM 664 C CA . LYS A 1 86 ? 15.136 0.184 -28.388 1.00 96.06 86 LYS A CA 1
ATOM 665 C C . LYS A 1 86 ? 15.402 -0.671 -27.161 1.00 96.06 86 LYS A C 1
ATOM 667 O O . LYS A 1 86 ? 16.511 -0.654 -26.626 1.00 96.06 86 LYS A O 1
ATOM 672 N N . THR A 1 87 ? 14.404 -1.424 -26.727 1.00 96.12 87 THR A N 1
ATOM 673 C CA . THR A 1 87 ? 14.631 -2.488 -25.753 1.00 96.12 87 THR A CA 1
ATOM 674 C C . THR A 1 87 ? 15.518 -3.557 -26.374 1.00 96.12 87 THR A C 1
ATOM 676 O O . THR A 1 87 ? 15.589 -3.710 -27.599 1.00 96.12 87 THR A O 1
ATOM 679 N N . LEU A 1 88 ? 16.199 -4.326 -25.540 1.00 93.25 88 LEU A N 1
ATOM 680 C CA . LEU A 1 88 ? 17.038 -5.413 -26.000 1.00 93.25 88 LEU A CA 1
ATOM 681 C C . LEU A 1 88 ? 16.210 -6.532 -26.661 1.00 93.25 88 LEU A C 1
ATOM 683 O O . LEU A 1 88 ? 16.697 -7.176 -27.589 1.00 93.25 88 LEU A O 1
ATOM 687 N N . LYS A 1 89 ? 14.934 -6.675 -26.277 1.00 93.06 89 LYS A N 1
ATOM 688 C CA . LYS A 1 89 ? 13.939 -7.514 -26.971 1.00 93.06 89 LYS A CA 1
ATOM 689 C C . LYS A 1 89 ? 13.611 -7.027 -28.391 1.00 93.06 89 LYS A C 1
ATOM 691 O O . LYS A 1 89 ? 13.124 -7.803 -29.210 1.00 93.06 89 LYS A O 1
ATOM 696 N N . GLY A 1 90 ? 13.903 -5.763 -28.701 1.00 92.69 90 GLY A N 1
ATOM 697 C CA . GLY A 1 90 ? 13.777 -5.181 -30.037 1.00 92.69 90 GLY A CA 1
ATOM 698 C C . GLY A 1 90 ? 12.676 -4.131 -30.195 1.00 92.69 90 GLY A C 1
ATOM 699 O O . GLY A 1 90 ? 12.506 -3.633 -31.306 1.00 92.69 90 GLY A O 1
ATOM 700 N N . GLU A 1 91 ? 11.962 -3.767 -29.127 1.00 94.00 91 GLU A N 1
ATOM 701 C CA . GLU A 1 91 ? 10.887 -2.767 -29.178 1.00 94.00 91 GLU A CA 1
ATOM 702 C C . GLU A 1 91 ? 11.469 -1.360 -29.328 1.00 94.00 91 GLU A C 1
ATOM 704 O O . GLU A 1 91 ? 12.272 -0.918 -28.506 1.00 94.00 91 GLU A O 1
ATOM 709 N N . MET A 1 92 ? 11.080 -0.640 -30.380 1.00 94.81 92 MET A N 1
ATOM 710 C CA . MET A 1 92 ? 11.574 0.712 -30.632 1.00 94.81 92 MET A CA 1
ATOM 711 C C . MET A 1 92 ? 10.888 1.721 -29.709 1.00 94.81 92 MET A C 1
ATOM 713 O O . MET A 1 92 ? 9.671 1.852 -29.729 1.00 94.81 92 MET A O 1
ATOM 717 N N . LEU A 1 93 ? 11.675 2.515 -28.980 1.00 92.75 93 LEU A N 1
ATOM 718 C CA . LEU A 1 93 ? 11.138 3.547 -28.088 1.00 92.75 93 LEU A CA 1
ATOM 719 C C . LEU A 1 93 ? 11.231 4.941 -28.705 1.00 92.75 93 LEU A C 1
ATOM 721 O O . LEU A 1 93 ? 10.293 5.733 -28.624 1.00 92.75 93 LEU A O 1
ATOM 725 N N . PHE A 1 94 ? 12.376 5.271 -29.307 1.00 93.19 94 PHE A N 1
ATOM 726 C CA . PHE A 1 94 ? 12.588 6.542 -30.000 1.00 93.19 94 PHE A CA 1
ATOM 727 C C . PHE A 1 94 ? 13.864 6.534 -30.847 1.00 93.19 94 PHE A C 1
ATOM 729 O O . PHE A 1 94 ? 14.759 5.714 -30.664 1.00 93.19 94 PHE A O 1
ATOM 736 N N . ASP A 1 95 ? 13.969 7.496 -31.755 1.00 91.75 95 ASP A N 1
ATOM 737 C CA . ASP A 1 95 ? 15.153 7.786 -32.554 1.00 91.75 95 ASP A CA 1
ATOM 738 C C . ASP A 1 95 ? 15.959 8.972 -31.991 1.00 91.75 95 ASP A C 1
ATOM 740 O O . ASP A 1 95 ? 15.467 9.799 -31.215 1.00 91.75 95 ASP A O 1
ATOM 744 N N . GLY A 1 96 ? 17.233 9.057 -32.379 1.00 88.69 96 GLY A N 1
ATOM 745 C CA . GLY A 1 96 ? 18.103 10.186 -32.047 1.00 88.69 96 GLY A CA 1
ATOM 746 C C . GLY A 1 96 ? 19.490 9.766 -31.576 1.00 88.69 96 GLY A C 1
ATOM 747 O O . GLY A 1 96 ? 19.769 8.594 -31.395 1.00 88.69 96 GLY A O 1
ATOM 748 N N . LYS A 1 97 ? 20.386 10.740 -31.386 1.00 83.81 97 LYS A N 1
ATOM 749 C CA . LYS A 1 97 ? 21.783 10.481 -30.975 1.00 83.81 97 LYS A CA 1
ATOM 750 C C . LYS A 1 97 ? 22.015 10.533 -29.465 1.00 83.81 97 LYS A C 1
ATOM 752 O O . LYS A 1 97 ? 23.026 10.039 -28.996 1.00 83.81 97 LYS A O 1
ATOM 757 N N . ASN A 1 98 ? 21.108 11.171 -28.730 1.00 85.00 98 ASN A N 1
ATOM 758 C CA . ASN A 1 98 ? 21.199 11.397 -27.290 1.00 85.00 98 ASN A CA 1
ATOM 759 C C . ASN A 1 98 ? 19.840 11.101 -26.652 1.00 85.00 98 ASN A C 1
ATOM 761 O O . ASN A 1 98 ? 18.818 11.121 -27.340 1.00 85.00 98 ASN A O 1
ATOM 765 N N . ILE A 1 99 ? 19.823 10.930 -25.332 1.00 88.31 99 ILE A N 1
ATOM 766 C CA . ILE A 1 99 ? 18.597 10.748 -24.551 1.00 88.31 99 ILE A CA 1
ATOM 767 C C . ILE A 1 99 ? 18.264 12.072 -23.849 1.00 88.31 99 ILE A C 1
ATOM 769 O O . ILE A 1 99 ? 18.783 12.344 -22.766 1.00 88.31 99 ILE A O 1
ATOM 773 N N . PRO A 1 100 ? 17.449 12.959 -24.450 1.00 88.62 100 PRO A N 1
ATOM 774 C CA . PRO A 1 100 ? 16.990 14.152 -23.755 1.00 88.62 100 PRO A CA 1
ATOM 775 C C . PRO A 1 100 ? 16.000 13.773 -22.644 1.00 88.62 100 PRO A C 1
ATOM 777 O O . PRO A 1 100 ? 15.414 12.692 -22.646 1.00 88.62 100 PRO A O 1
ATOM 780 N N . LEU A 1 101 ? 15.748 14.710 -21.729 1.00 86.31 101 LEU A N 1
ATOM 781 C CA . LEU A 1 101 ? 14.861 14.501 -20.579 1.00 86.31 101 LEU A CA 1
ATOM 782 C C . LEU A 1 101 ? 13.472 13.958 -20.963 1.00 86.31 101 LEU A C 1
ATOM 784 O O . LEU A 1 101 ? 12.954 13.063 -20.305 1.00 86.31 101 LEU A O 1
ATOM 788 N N . SER A 1 102 ? 12.881 14.446 -22.056 1.00 87.69 102 SER A N 1
ATOM 789 C CA . SER A 1 102 ? 11.583 13.956 -22.544 1.00 87.69 102 SER A CA 1
ATOM 790 C C . SER A 1 102 ? 11.611 12.481 -22.961 1.00 87.69 102 SER A C 1
ATOM 792 O O . SER A 1 102 ? 10.600 11.789 -22.854 1.00 87.69 102 SER A O 1
ATOM 794 N N . LYS A 1 103 ? 12.765 11.975 -23.405 1.00 92.44 103 LYS A N 1
ATOM 795 C CA . LYS A 1 103 ? 12.943 10.564 -23.754 1.00 92.44 103 LYS A CA 1
ATOM 796 C C . LYS A 1 103 ? 13.206 9.692 -22.529 1.00 92.44 103 LYS A C 1
ATOM 798 O O . LYS A 1 103 ? 12.718 8.572 -22.510 1.00 92.44 103 LYS A O 1
ATOM 803 N N . ILE A 1 104 ? 13.837 10.217 -21.474 1.00 92.31 104 ILE A N 1
ATOM 804 C CA . ILE A 1 104 ? 13.891 9.538 -20.160 1.00 92.31 104 ILE A CA 1
ATOM 805 C C . ILE A 1 104 ? 12.471 9.282 -19.642 1.00 92.31 104 ILE A C 1
ATOM 807 O O . ILE A 1 104 ? 12.157 8.178 -19.213 1.00 92.31 104 ILE A O 1
ATOM 811 N N . VAL A 1 105 ? 11.591 10.280 -19.752 1.00 89.94 105 VAL A N 1
ATOM 812 C CA . VAL A 1 105 ? 10.169 10.135 -19.402 1.00 89.94 105 VAL A CA 1
ATOM 813 C C . VAL A 1 105 ? 9.477 9.090 -20.278 1.00 89.94 105 VAL A C 1
ATOM 815 O O . VAL A 1 105 ? 8.706 8.288 -19.767 1.00 89.94 105 VAL A O 1
ATOM 818 N N . THR A 1 106 ? 9.772 9.069 -21.581 1.00 89.75 106 THR A N 1
ATOM 819 C CA . THR A 1 106 ? 9.212 8.069 -22.510 1.00 89.75 106 THR A CA 1
ATOM 820 C C . THR A 1 106 ? 9.604 6.649 -22.096 1.00 89.75 106 THR A C 1
ATOM 822 O O . THR A 1 106 ? 8.749 5.774 -22.038 1.00 89.75 106 THR A O 1
ATOM 825 N N . VAL A 1 107 ? 10.879 6.433 -21.757 1.00 93.50 107 VAL A N 1
ATOM 826 C CA . VAL A 1 107 ? 11.378 5.147 -21.249 1.00 93.50 107 VAL A CA 1
ATOM 827 C C . VAL A 1 107 ? 10.683 4.776 -19.941 1.00 93.50 107 VAL A C 1
ATOM 829 O O . VAL A 1 107 ? 10.219 3.651 -19.800 1.00 93.50 107 VAL A O 1
ATOM 832 N N . ALA A 1 108 ? 10.571 5.718 -19.001 1.00 93.38 108 ALA A N 1
ATOM 833 C CA . ALA A 1 108 ? 9.928 5.458 -17.718 1.00 93.38 108 ALA A CA 1
ATOM 834 C C . ALA A 1 108 ? 8.447 5.077 -17.874 1.00 93.38 108 ALA A C 1
ATOM 836 O O . ALA A 1 108 ? 8.004 4.107 -17.266 1.00 93.38 108 ALA A O 1
ATOM 837 N N . ASN A 1 109 ? 7.705 5.787 -18.729 1.00 89.19 109 ASN A N 1
ATOM 838 C CA . ASN A 1 109 ? 6.317 5.445 -19.043 1.00 89.19 109 ASN A CA 1
ATOM 839 C C . ASN A 1 109 ? 6.215 4.052 -19.660 1.00 89.19 109 ASN A C 1
ATOM 841 O O . ASN A 1 109 ? 5.386 3.273 -19.219 1.00 89.19 109 ASN A O 1
ATOM 845 N N . TYR A 1 110 ? 7.087 3.714 -20.615 1.00 92.31 110 TYR A N 1
ATOM 846 C CA . TYR A 1 110 ? 7.095 2.384 -21.224 1.00 92.31 110 TYR A CA 1
ATOM 847 C C . TYR A 1 110 ? 7.277 1.275 -20.176 1.00 92.31 110 TYR A C 1
ATOM 849 O O . TYR A 1 110 ? 6.521 0.308 -20.179 1.00 92.31 110 TYR A O 1
ATOM 857 N N . ILE A 1 111 ? 8.235 1.430 -19.255 1.00 93.62 111 ILE A N 1
ATOM 858 C CA . ILE A 1 111 ? 8.451 0.467 -18.166 1.00 93.62 111 ILE A CA 1
ATOM 859 C C . ILE A 1 111 ? 7.214 0.342 -17.275 1.00 93.62 111 ILE A C 1
ATOM 861 O O . ILE A 1 111 ? 6.811 -0.772 -16.954 1.00 93.62 111 ILE A O 1
ATOM 865 N N . LEU A 1 112 ? 6.609 1.469 -16.895 1.00 88.25 112 LEU A N 1
ATOM 866 C CA . LEU A 1 112 ? 5.449 1.485 -16.005 1.00 88.25 112 LEU A CA 1
ATOM 867 C C . LEU A 1 112 ? 4.192 0.90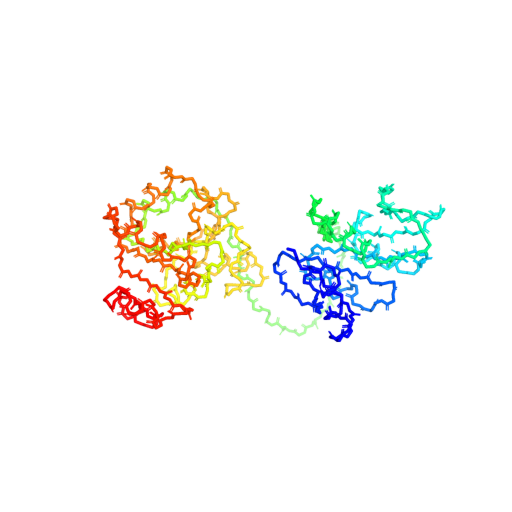2 -16.664 1.00 88.25 112 LEU A C 1
ATOM 869 O O . LEU A 1 112 ? 3.480 0.125 -16.041 1.00 88.25 112 LEU A O 1
ATOM 873 N N . GLU A 1 113 ? 3.914 1.273 -17.914 1.00 88.25 113 GLU A N 1
ATOM 874 C CA . GLU A 1 113 ? 2.732 0.836 -18.670 1.00 88.25 113 GLU A CA 1
ATOM 875 C C . GLU A 1 113 ? 2.759 -0.664 -18.983 1.00 88.25 113 GLU A C 1
ATOM 877 O O . GLU A 1 113 ? 1.703 -1.282 -19.100 1.00 88.25 113 GLU A O 1
ATOM 882 N N . ASN A 1 114 ? 3.956 -1.244 -19.107 1.00 85.81 114 ASN A N 1
ATOM 883 C CA . ASN A 1 114 ? 4.150 -2.668 -19.379 1.00 85.81 114 ASN A CA 1
ATOM 884 C C . ASN A 1 114 ? 4.481 -3.481 -18.117 1.00 85.81 114 ASN A C 1
ATOM 886 O O . ASN A 1 114 ? 4.795 -4.662 -18.247 1.00 85.81 114 ASN A O 1
ATOM 890 N N . ASP A 1 115 ? 4.430 -2.862 -16.931 1.00 84.06 115 ASP A N 1
ATOM 891 C CA . ASP A 1 115 ? 4.737 -3.487 -15.637 1.00 84.06 115 ASP A CA 1
ATOM 892 C C . ASP A 1 115 ? 6.070 -4.265 -15.645 1.00 84.06 115 ASP A C 1
ATOM 894 O O . ASP A 1 115 ? 6.181 -5.397 -15.176 1.00 84.06 115 ASP A O 1
ATOM 898 N N . ILE A 1 116 ? 7.101 -3.669 -16.259 1.00 87.19 116 ILE A N 1
ATOM 899 C CA . ILE A 1 116 ? 8.399 -4.326 -16.442 1.00 87.19 116 ILE A CA 1
ATOM 900 C C . ILE A 1 116 ? 9.198 -4.238 -15.139 1.00 87.19 116 ILE A C 1
ATOM 902 O O . ILE A 1 116 ? 9.714 -3.179 -14.768 1.00 87.19 116 ILE A O 1
ATOM 906 N N . LEU A 1 117 ? 9.342 -5.384 -14.479 1.00 86.19 117 LEU A N 1
ATOM 907 C CA . LEU A 1 117 ? 10.089 -5.567 -13.237 1.00 86.19 117 LEU A CA 1
ATOM 908 C C . LEU A 1 117 ? 11.346 -6.420 -13.480 1.00 86.19 117 LEU A C 1
ATOM 910 O O . LEU A 1 117 ? 11.342 -7.261 -14.378 1.00 86.19 117 LEU A O 1
ATOM 914 N N . PRO A 1 118 ? 12.423 -6.245 -12.695 1.00 81.56 118 PRO A N 1
ATOM 915 C CA . PRO A 1 118 ? 13.557 -7.162 -12.730 1.00 81.56 118 PRO A CA 1
ATOM 916 C C . PRO A 1 118 ? 13.126 -8.614 -12.436 1.00 81.56 118 PRO A C 1
ATOM 918 O O . PRO A 1 118 ? 12.336 -8.855 -11.524 1.00 81.56 118 PRO A O 1
ATOM 921 N N . GLU A 1 119 ? 13.623 -9.592 -13.202 1.00 67.88 119 GLU A N 1
ATOM 922 C CA . GLU A 1 119 ? 13.199 -10.992 -13.080 1.00 67.88 119 GLU A CA 1
ATOM 923 C C . GLU A 1 119 ? 14.056 -11.746 -12.055 1.00 67.88 119 GLU A C 1
ATOM 925 O O . GLU A 1 119 ? 15.230 -12.037 -12.282 1.00 67.88 119 GLU A O 1
ATOM 930 N N . ILE A 1 120 ? 13.465 -12.152 -10.929 1.00 59.03 120 ILE A N 1
ATOM 931 C CA . ILE A 1 120 ? 14.130 -13.056 -9.981 1.00 59.03 120 ILE A CA 1
ATOM 932 C C . ILE A 1 120 ? 13.926 -14.503 -10.458 1.00 59.03 120 ILE A C 1
ATOM 934 O O . ILE A 1 120 ? 12.879 -15.107 -10.217 1.00 59.03 120 ILE A O 1
ATOM 938 N N . ILE A 1 121 ? 14.934 -15.102 -11.102 1.00 49.53 121 ILE A N 1
ATOM 939 C CA . ILE A 1 121 ? 14.897 -16.532 -11.449 1.00 49.53 121 ILE A CA 1
ATOM 940 C C . ILE A 1 121 ? 15.059 -17.369 -10.171 1.00 49.53 121 ILE A C 1
ATOM 942 O O . ILE A 1 121 ? 16.167 -17.635 -9.706 1.00 49.53 121 ILE A O 1
ATOM 946 N N . VAL A 1 122 ? 13.947 -17.849 -9.614 1.00 48.91 122 VAL A N 1
ATOM 947 C CA . VAL A 1 122 ? 13.951 -18.879 -8.564 1.00 48.91 122 VAL A CA 1
ATOM 948 C C . VAL A 1 122 ? 13.794 -20.254 -9.214 1.00 48.91 122 VAL A C 1
ATOM 950 O O . VAL A 1 122 ? 12.723 -20.853 -9.198 1.00 48.91 122 VAL A O 1
ATOM 953 N N . TRP A 1 123 ? 14.874 -20.783 -9.793 1.00 37.69 123 TRP A N 1
ATOM 954 C CA . TRP A 1 123 ? 14.934 -22.191 -10.197 1.00 37.69 123 TRP A CA 1
ATOM 955 C C . TRP A 1 123 ? 16.067 -22.903 -9.458 1.00 37.69 123 TRP A C 1
ATOM 957 O O . TRP A 1 123 ? 17.245 -22.702 -9.739 1.00 37.69 123 TRP A O 1
ATOM 967 N N . ARG A 1 124 ? 15.700 -23.741 -8.481 1.00 44.66 124 ARG A N 1
ATOM 968 C CA . ARG A 1 124 ? 16.587 -24.745 -7.881 1.00 44.66 124 ARG A CA 1
ATOM 969 C C . ARG A 1 124 ? 16.145 -26.119 -8.381 1.00 44.66 124 ARG A C 1
ATOM 971 O O . ARG A 1 124 ? 15.195 -26.666 -7.816 1.00 44.66 124 ARG A O 1
ATOM 978 N N . PRO A 1 125 ? 16.778 -26.693 -9.416 1.00 38.59 125 PRO A N 1
ATOM 979 C CA . PRO A 1 125 ? 16.559 -28.095 -9.719 1.00 38.59 125 PRO A CA 1
ATOM 980 C C . PRO A 1 125 ? 16.941 -28.904 -8.482 1.00 38.59 125 PRO A C 1
ATOM 982 O O . PRO A 1 125 ? 18.021 -28.737 -7.914 1.00 38.59 125 PRO A O 1
ATOM 985 N N . THR A 1 126 ? 16.028 -29.755 -8.025 1.00 45.25 126 THR A N 1
ATOM 986 C CA . THR A 1 126 ? 16.357 -30.792 -7.054 1.00 45.25 126 THR A CA 1
ATOM 987 C C . THR A 1 126 ? 17.265 -31.770 -7.786 1.00 45.25 126 THR A C 1
ATOM 989 O O . THR A 1 126 ? 16.794 -32.684 -8.459 1.00 45.25 126 THR A O 1
ATOM 992 N N . GLU A 1 127 ? 18.574 -31.531 -7.748 1.00 42.78 127 GLU A N 1
ATOM 993 C CA . GLU A 1 127 ? 19.520 -32.544 -8.187 1.00 42.78 127 GLU A CA 1
ATOM 994 C C . GLU A 1 127 ? 19.310 -33.761 -7.290 1.00 42.78 127 GLU A C 1
ATOM 996 O O . GLU A 1 127 ? 19.443 -33.703 -6.066 1.00 42.78 127 GLU A O 1
ATOM 1001 N N . ASN A 1 128 ? 18.888 -34.852 -7.924 1.00 47.25 128 ASN A N 1
ATOM 1002 C CA . ASN A 1 128 ? 18.922 -36.193 -7.376 1.00 47.25 128 ASN A CA 1
ATOM 1003 C C . ASN A 1 128 ? 20.323 -36.417 -6.798 1.00 47.25 128 ASN A C 1
ATOM 1005 O O . ASN A 1 128 ? 21.278 -36.635 -7.541 1.00 47.25 128 ASN A O 1
ATOM 1009 N N . ILE A 1 129 ? 20.451 -36.333 -5.475 1.00 43.94 129 ILE A N 1
ATOM 1010 C CA . ILE A 1 129 ? 21.689 -36.675 -4.785 1.00 43.94 129 ILE A CA 1
ATOM 1011 C C . ILE A 1 129 ? 21.815 -38.198 -4.864 1.00 43.94 129 ILE A C 1
ATOM 1013 O O . ILE A 1 129 ? 21.306 -38.932 -4.014 1.00 43.94 129 ILE A O 1
ATOM 1017 N N . GLU A 1 130 ? 22.487 -38.686 -5.906 1.00 47.72 130 GLU A N 1
ATOM 1018 C CA . GLU A 1 130 ? 23.146 -39.983 -5.838 1.00 47.72 130 GLU A CA 1
ATOM 1019 C C . GLU A 1 130 ? 24.136 -39.934 -4.672 1.00 47.72 130 GLU A C 1
ATOM 1021 O O . GLU A 1 130 ? 24.992 -39.056 -4.592 1.00 47.72 130 GLU A O 1
ATOM 1026 N N . LYS A 1 131 ? 23.966 -40.856 -3.721 1.00 47.38 131 LYS A N 1
ATOM 1027 C CA . LYS A 1 131 ? 24.769 -40.951 -2.498 1.00 47.38 131 LYS A CA 1
ATOM 1028 C C . LYS A 1 131 ? 26.261 -41.112 -2.826 1.00 47.38 131 LYS A C 1
ATOM 1030 O O . LYS A 1 131 ? 26.623 -42.159 -3.367 1.00 47.38 131 LYS A O 1
ATOM 1035 N N . PRO A 1 132 ? 27.151 -40.208 -2.379 1.00 42.00 132 PRO A N 1
ATOM 1036 C CA . PRO A 1 132 ? 28.568 -40.508 -2.278 1.00 42.00 132 PRO A CA 1
ATOM 1037 C C . PRO A 1 132 ? 28.877 -41.084 -0.891 1.00 42.00 132 PRO A C 1
ATOM 1039 O O . PRO A 1 132 ? 28.273 -40.720 0.117 1.00 42.00 132 PRO A O 1
ATOM 1042 N N . GLN A 1 133 ? 29.803 -42.036 -0.881 1.00 46.22 133 GLN A N 1
ATOM 1043 C CA . GLN A 1 133 ? 30.207 -42.871 0.247 1.00 46.22 133 GLN A CA 1
ATOM 1044 C C . GLN A 1 133 ? 30.749 -42.092 1.458 1.00 46.22 133 GLN A C 1
ATOM 1046 O O . GLN A 1 133 ? 31.251 -40.976 1.337 1.00 46.22 133 GLN A O 1
ATOM 1051 N N . GLU A 1 134 ? 30.663 -42.744 2.623 1.00 47.53 134 GLU A N 1
ATOM 1052 C CA . GLU A 1 134 ? 31.141 -42.289 3.932 1.00 47.53 134 GLU A CA 1
ATOM 1053 C C . GLU A 1 134 ? 32.547 -41.677 3.896 1.00 47.53 134 GLU A C 1
ATOM 1055 O O . GLU A 1 134 ? 33.538 -42.353 3.621 1.00 47.53 134 GLU A O 1
ATOM 1060 N N . VAL A 1 135 ? 32.639 -40.421 4.331 1.00 45.84 135 VAL A N 1
ATOM 1061 C CA . VAL A 1 135 ? 33.861 -39.872 4.914 1.00 45.84 135 VAL A CA 1
ATOM 1062 C C . VAL A 1 135 ? 33.527 -39.474 6.347 1.00 45.84 135 VAL A C 1
ATOM 1064 O O . VAL A 1 135 ? 32.755 -38.550 6.592 1.00 45.84 135 VAL A O 1
ATOM 1067 N N . ILE A 1 136 ? 34.082 -40.208 7.312 1.00 51.78 136 ILE A N 1
ATOM 1068 C CA . ILE A 1 136 ? 33.942 -39.903 8.737 1.00 51.78 136 ILE A CA 1
ATOM 1069 C C . ILE A 1 136 ? 34.789 -38.663 9.044 1.00 51.78 136 ILE A C 1
ATOM 1071 O O . ILE A 1 136 ? 36.001 -38.760 9.220 1.00 51.78 136 ILE A O 1
ATOM 1075 N N . TYR A 1 137 ? 34.135 -37.509 9.162 1.00 45.09 137 TYR A N 1
ATOM 1076 C CA . TYR A 1 137 ? 34.675 -36.328 9.833 1.00 45.09 137 TYR A CA 1
ATOM 1077 C C . TYR A 1 137 ? 33.946 -36.142 11.168 1.00 45.09 137 TYR A C 1
ATOM 1079 O O . TYR A 1 137 ? 32.725 -36.000 11.207 1.00 45.09 137 TYR A O 1
ATOM 1087 N N . LYS A 1 138 ? 34.684 -36.144 12.284 1.00 52.47 138 LYS A N 1
ATOM 1088 C CA . LYS A 1 138 ? 34.160 -35.668 13.573 1.00 52.47 138 LYS A CA 1
ATOM 1089 C C . LYS A 1 138 ? 34.396 -34.165 13.667 1.00 52.47 138 LYS A C 1
ATOM 1091 O O . LYS A 1 138 ? 35.478 -33.739 14.061 1.00 52.47 138 LYS A O 1
ATOM 1096 N N . GLU A 1 139 ? 33.375 -33.387 13.334 1.00 46.28 139 GLU A N 1
ATOM 1097 C CA . GLU A 1 139 ? 33.321 -31.954 13.628 1.00 46.28 139 GLU A CA 1
ATOM 1098 C C . GLU A 1 139 ? 32.530 -31.666 14.919 1.00 46.28 139 GLU A C 1
ATOM 1100 O O . GLU A 1 139 ? 31.698 -32.480 15.336 1.00 46.28 139 GLU A O 1
ATOM 1105 N N . PRO A 1 140 ? 32.822 -30.545 15.610 1.00 49.25 140 PRO A N 1
ATOM 1106 C CA . PRO A 1 140 ? 32.264 -30.254 16.920 1.00 49.25 140 PRO A CA 1
ATOM 1107 C C . PRO A 1 140 ? 30.769 -29.961 16.811 1.00 49.25 140 PRO A C 1
ATOM 1109 O O . PRO A 1 140 ? 30.331 -29.219 15.934 1.00 49.25 140 PRO A O 1
ATOM 1112 N N . ILE A 1 141 ? 29.997 -30.523 17.741 1.00 48.06 141 ILE A N 1
ATOM 1113 C CA . ILE A 1 141 ? 28.544 -30.368 17.831 1.00 48.06 141 ILE A CA 1
ATOM 1114 C C . ILE A 1 141 ? 28.207 -28.876 17.947 1.00 48.06 141 ILE A C 1
ATOM 1116 O O . ILE A 1 141 ? 28.279 -28.288 19.025 1.00 48.06 141 ILE A O 1
ATOM 1120 N N . ARG A 1 142 ? 27.813 -28.258 16.831 1.00 49.06 142 ARG A N 1
ATOM 1121 C CA . ARG A 1 142 ? 26.993 -27.050 16.844 1.00 49.06 142 ARG A CA 1
ATOM 1122 C C . ARG A 1 142 ? 25.549 -27.507 16.965 1.00 49.06 142 ARG A C 1
ATOM 1124 O O . ARG A 1 142 ? 24.995 -28.097 16.043 1.00 49.06 142 ARG A O 1
ATOM 1131 N N . THR A 1 143 ? 24.946 -27.246 18.116 1.00 43.06 143 THR A N 1
ATOM 1132 C CA . THR A 1 143 ? 23.500 -27.329 18.309 1.00 43.06 143 THR A CA 1
ATOM 1133 C C . THR A 1 143 ? 22.831 -26.290 17.412 1.00 43.06 143 THR A C 1
ATOM 1135 O O . THR A 1 143 ? 22.677 -25.130 17.785 1.00 43.06 143 THR A O 1
ATOM 1138 N N . VAL A 1 144 ? 22.468 -26.694 16.195 1.00 44.31 144 VAL A N 1
ATOM 1139 C CA . VAL A 1 144 ? 21.554 -25.923 15.353 1.00 44.31 144 VAL A CA 1
ATOM 1140 C C . VAL A 1 144 ? 20.192 -25.978 16.039 1.00 44.31 144 VAL A C 1
ATOM 1142 O O . VAL A 1 144 ? 19.682 -27.064 16.320 1.00 44.31 144 VAL A O 1
ATOM 1145 N N . ALA A 1 145 ? 19.638 -24.814 16.382 1.00 40.22 145 ALA A N 1
ATOM 1146 C CA . ALA A 1 145 ? 18.281 -24.724 16.904 1.00 40.22 145 ALA A CA 1
ATOM 1147 C C . ALA A 1 145 ? 17.312 -25.401 15.913 1.00 40.22 145 ALA A C 1
ATOM 1149 O O . ALA A 1 145 ? 17.488 -25.245 14.703 1.00 40.22 145 ALA A O 1
ATOM 1150 N N . PRO A 1 146 ? 16.322 -26.174 16.390 1.00 40.72 146 PRO A N 1
ATOM 1151 C CA . PRO A 1 146 ? 15.416 -26.900 15.512 1.00 40.72 146 PRO A CA 1
ATOM 1152 C C . PRO A 1 146 ? 14.688 -25.932 14.575 1.00 40.72 146 PRO A C 1
ATOM 1154 O O . PRO A 1 146 ? 14.049 -24.979 15.024 1.00 40.72 146 PRO A O 1
ATOM 1157 N N . ILE A 1 147 ? 14.791 -26.198 13.270 1.00 44.50 147 ILE A N 1
ATOM 1158 C CA . ILE A 1 147 ? 13.988 -25.552 12.232 1.00 44.50 147 ILE A CA 1
ATOM 1159 C C . ILE A 1 147 ? 12.531 -25.879 12.556 1.00 44.50 147 ILE A C 1
ATOM 1161 O O . ILE A 1 147 ? 12.116 -27.039 12.506 1.00 44.50 147 ILE A O 1
ATOM 1165 N N . LYS A 1 148 ? 11.770 -24.861 12.963 1.00 48.28 148 LYS A N 1
ATOM 1166 C CA . LYS A 1 148 ? 10.330 -24.987 13.171 1.00 48.28 148 LYS A CA 1
ATOM 1167 C C . LYS A 1 148 ? 9.711 -25.254 11.788 1.00 48.28 148 LYS A C 1
ATOM 1169 O O . LYS A 1 148 ? 10.004 -24.482 10.878 1.00 48.28 148 LYS A O 1
ATOM 1174 N N . PRO A 1 149 ? 8.936 -26.334 11.591 1.00 50.09 149 PRO A N 1
ATOM 1175 C CA . PRO A 1 149 ? 8.330 -26.618 10.294 1.00 50.09 149 PRO A CA 1
ATOM 1176 C C . PRO A 1 149 ? 7.443 -25.441 9.873 1.00 50.09 149 PRO A C 1
ATOM 1178 O O . PRO A 1 149 ? 6.618 -24.978 10.664 1.00 50.09 149 PRO A O 1
ATOM 1181 N N . GLU A 1 150 ? 7.642 -24.942 8.651 1.00 57.88 150 GLU A N 1
ATOM 1182 C CA . GLU A 1 150 ? 6.753 -23.954 8.040 1.00 57.88 150 GLU A CA 1
ATOM 1183 C C . GLU A 1 150 ? 5.366 -24.590 7.902 1.00 57.88 150 GLU A C 1
ATOM 1185 O O . GLU A 1 150 ? 5.198 -25.632 7.264 1.00 57.88 150 GLU A O 1
ATOM 1190 N N . LEU A 1 151 ? 4.376 -24.010 8.580 1.00 63.16 151 LEU A N 1
ATOM 1191 C CA . LEU A 1 151 ? 2.989 -24.437 8.439 1.00 63.16 151 LEU A CA 1
ATOM 1192 C C . LEU A 1 151 ? 2.510 -24.079 7.027 1.00 63.16 151 LEU A C 1
ATOM 1194 O O . LEU A 1 151 ? 2.801 -22.975 6.568 1.00 63.16 151 LEU A O 1
ATOM 1198 N N . PRO A 1 152 ? 1.761 -24.962 6.345 1.00 76.88 152 PRO A N 1
ATOM 1199 C CA . PRO A 1 152 ? 1.234 -24.654 5.024 1.00 76.88 152 PRO A CA 1
ATOM 1200 C C . PRO A 1 152 ? 0.278 -23.457 5.094 1.00 76.88 152 PRO A C 1
ATOM 1202 O O . PRO A 1 152 ? -0.553 -23.370 6.005 1.00 76.88 152 PRO A O 1
ATOM 1205 N N . ASN A 1 153 ? 0.382 -22.551 4.121 1.00 83.75 153 ASN A N 1
ATOM 1206 C CA . ASN A 1 153 ? -0.567 -21.454 3.959 1.00 83.75 153 ASN A CA 1
ATOM 1207 C C . ASN A 1 153 ? -1.919 -21.994 3.476 1.00 83.75 153 ASN A C 1
ATOM 1209 O O . ASN A 1 153 ? -1.993 -22.950 2.701 1.00 83.75 153 ASN A O 1
ATOM 1213 N N . MET A 1 154 ? -2.999 -21.367 3.929 1.00 89.44 154 MET A N 1
ATOM 1214 C CA . MET A 1 154 ? -4.368 -21.692 3.547 1.00 89.44 154 MET A CA 1
ATOM 1215 C C . MET A 1 154 ? -5.048 -20.462 2.960 1.00 89.44 154 MET A C 1
ATOM 1217 O O . MET A 1 154 ? -4.851 -19.350 3.445 1.00 89.44 154 MET A O 1
ATOM 1221 N N . LYS A 1 155 ? -5.889 -20.682 1.946 1.00 92.38 155 LYS A N 1
ATOM 1222 C CA . LYS A 1 155 ? -6.772 -19.655 1.389 1.00 92.38 155 LYS A CA 1
ATOM 1223 C C . LYS A 1 155 ? -8.183 -19.848 1.920 1.00 92.38 155 LYS A C 1
ATOM 1225 O O . LYS A 1 155 ? -8.757 -20.926 1.770 1.00 92.38 155 LYS A O 1
ATOM 1230 N N . ILE A 1 156 ? -8.735 -18.810 2.536 1.00 93.06 156 ILE A N 1
ATOM 1231 C CA . ILE A 1 156 ? -10.063 -18.831 3.158 1.00 93.06 156 ILE A CA 1
ATOM 1232 C C . ILE A 1 156 ? -10.861 -17.627 2.656 1.00 93.06 156 ILE A C 1
ATOM 1234 O O . ILE A 1 156 ? -10.307 -16.559 2.419 1.00 93.06 156 ILE A O 1
ATOM 1238 N N . SER A 1 157 ? -12.169 -17.789 2.463 1.00 94.50 157 SER A N 1
ATOM 1239 C CA . SER A 1 157 ? -13.047 -16.673 2.092 1.00 94.50 157 SER A CA 1
ATOM 1240 C C . SER A 1 157 ? -13.109 -15.627 3.208 1.00 94.50 157 SER A C 1
ATOM 1242 O O . SER A 1 157 ? -13.296 -15.985 4.372 1.00 94.50 157 SER A O 1
ATOM 1244 N N . LEU A 1 158 ? -13.051 -14.343 2.842 1.00 94.12 158 LEU A N 1
ATOM 1245 C CA . LEU A 1 158 ? -13.220 -13.221 3.771 1.00 94.12 158 LEU A CA 1
ATOM 1246 C C . LEU A 1 158 ? -14.511 -13.315 4.588 1.00 94.12 158 LEU A C 1
ATOM 1248 O O . LEU A 1 158 ? -14.489 -13.160 5.808 1.00 94.12 158 LEU A O 1
ATOM 1252 N N . ALA A 1 159 ? -15.624 -13.630 3.922 1.00 92.69 159 ALA A N 1
ATOM 1253 C CA . ALA A 1 159 ? -16.915 -13.801 4.582 1.00 92.69 159 ALA A CA 1
ATOM 1254 C C . ALA A 1 159 ? -16.881 -14.957 5.595 1.00 92.69 159 ALA A C 1
ATOM 1256 O O . ALA A 1 159 ? -17.383 -14.819 6.706 1.00 92.69 159 ALA A O 1
ATOM 1257 N N . GLY A 1 160 ? -16.214 -16.064 5.246 1.00 92.81 160 GLY A N 1
ATOM 1258 C CA . GLY A 1 160 ? -16.047 -17.205 6.148 1.00 92.81 160 GLY A CA 1
ATOM 1259 C C . GLY A 1 160 ? -15.243 -16.866 7.406 1.00 92.81 160 GLY A C 1
ATOM 1260 O O . GLY A 1 160 ? -15.570 -17.339 8.494 1.00 92.81 160 GLY A O 1
ATOM 1261 N N . ILE A 1 161 ? -14.223 -16.010 7.292 1.00 94.50 161 ILE A N 1
ATOM 1262 C CA . ILE A 1 161 ? -13.481 -15.533 8.467 1.00 94.50 161 ILE A CA 1
ATOM 1263 C C . ILE A 1 161 ? -14.376 -14.635 9.331 1.00 94.50 161 ILE A C 1
ATOM 1265 O O . ILE A 1 161 ? -14.485 -14.859 10.536 1.00 94.50 161 ILE A O 1
ATOM 1269 N N . ALA A 1 162 ? -15.085 -13.680 8.725 1.00 94.75 162 ALA A N 1
ATOM 1270 C CA . ALA A 1 162 ? -15.970 -12.771 9.455 1.00 94.75 162 ALA A CA 1
ATOM 1271 C C . ALA A 1 162 ? -17.110 -13.491 10.191 1.00 94.75 162 ALA A C 1
ATOM 1273 O O . ALA A 1 162 ? -17.495 -13.068 11.283 1.00 94.75 162 ALA A O 1
ATOM 1274 N N . ASP A 1 163 ? -17.621 -14.588 9.626 1.00 93.62 163 ASP A N 1
ATOM 1275 C CA . ASP A 1 163 ? -18.658 -15.423 10.239 1.00 93.62 163 ASP A CA 1
ATOM 1276 C C . ASP A 1 163 ? -18.160 -16.249 11.434 1.00 93.62 163 ASP A C 1
ATOM 1278 O O . ASP A 1 163 ? -18.945 -16.577 12.326 1.00 93.62 163 ASP A O 1
ATOM 1282 N N . THR A 1 164 ? -16.876 -16.611 11.456 1.00 92.44 164 THR A N 1
ATOM 1283 C CA . THR A 1 164 ? -16.294 -17.459 12.512 1.00 92.44 164 THR A CA 1
ATOM 1284 C C . THR A 1 164 ? -15.673 -16.655 13.648 1.00 92.44 164 THR A C 1
ATOM 1286 O O . THR A 1 164 ? -15.565 -17.157 14.770 1.00 92.44 164 THR A O 1
ATOM 1289 N N . ALA A 1 165 ? -15.292 -15.407 13.381 1.00 95.50 165 ALA A N 1
ATOM 1290 C CA . ALA A 1 165 ? -14.696 -14.531 14.369 1.00 95.50 165 ALA A CA 1
ATOM 1291 C C . ALA A 1 165 ? -15.685 -14.113 15.464 1.00 95.50 165 ALA A C 1
ATOM 1293 O O . ALA A 1 165 ? -16.848 -13.800 15.211 1.00 95.50 165 ALA A O 1
ATOM 1294 N N . LYS A 1 166 ? -15.206 -14.056 16.713 1.00 95.31 166 LYS A N 1
ATOM 1295 C CA . LYS A 1 166 ? -16.009 -13.568 17.851 1.00 95.31 166 LYS A CA 1
ATOM 1296 C C . LYS A 1 166 ? -16.102 -12.044 17.858 1.00 95.31 166 LYS A C 1
ATOM 1298 O O . LYS A 1 166 ? -17.074 -11.492 18.370 1.00 95.31 166 LYS A O 1
ATOM 1303 N N . MET A 1 167 ? -15.079 -11.377 17.331 1.00 96.62 167 MET A N 1
ATOM 1304 C CA . MET A 1 167 ? -14.977 -9.927 17.255 1.00 96.62 167 MET A CA 1
ATOM 1305 C C . MET A 1 167 ? -14.319 -9.524 15.935 1.00 96.62 167 MET A C 1
ATOM 1307 O O . MET A 1 167 ? -13.193 -9.919 15.650 1.00 96.62 167 MET A O 1
ATOM 1311 N N . ASN A 1 168 ? -15.003 -8.684 15.174 1.00 97.88 168 ASN A N 1
ATOM 1312 C CA . ASN A 1 168 ? -14.556 -8.093 13.928 1.00 97.88 168 ASN A CA 1
ATOM 1313 C C . ASN A 1 168 ? -14.423 -6.570 14.106 1.00 97.88 168 ASN A C 1
ATOM 1315 O O . ASN A 1 168 ? -15.396 -5.868 14.412 1.00 97.88 168 ASN A O 1
ATOM 1319 N N . ILE A 1 169 ? -13.208 -6.060 13.911 1.00 98.06 169 ILE A N 1
ATOM 1320 C CA . ILE A 1 169 ? -12.857 -4.637 13.990 1.00 98.06 169 ILE A CA 1
ATOM 1321 C C . ILE A 1 169 ? -12.447 -4.177 12.599 1.00 98.06 169 ILE A C 1
ATOM 1323 O O . ILE A 1 169 ? -11.594 -4.797 11.977 1.00 98.06 169 ILE A O 1
ATOM 1327 N N . PHE A 1 170 ? -13.069 -3.124 12.088 1.00 97.94 170 PHE A N 1
ATOM 1328 C CA . PHE A 1 170 ? -12.869 -2.662 10.719 1.00 97.94 170 PHE A CA 1
ATOM 1329 C C . PHE A 1 170 ? -12.142 -1.322 10.737 1.00 97.94 170 PHE A C 1
ATOM 1331 O O . PHE A 1 170 ? -12.561 -0.401 11.435 1.00 97.94 170 PHE A O 1
ATOM 1338 N N . LEU A 1 171 ? -11.066 -1.220 9.963 1.00 97.88 171 LEU A N 1
ATOM 1339 C CA . LEU A 1 171 ? -10.340 0.002 9.644 1.00 97.88 171 LEU A CA 1
ATOM 1340 C C . LEU A 1 171 ? -10.556 0.285 8.162 1.00 97.88 171 LEU A C 1
ATOM 1342 O O . LEU A 1 171 ? -9.930 -0.339 7.311 1.00 97.88 171 LEU A O 1
ATOM 1346 N N . ILE A 1 172 ? -11.467 1.202 7.863 1.00 97.19 172 ILE A N 1
ATOM 1347 C CA . ILE A 1 172 ? -11.846 1.547 6.496 1.00 97.19 172 ILE A CA 1
ATOM 1348 C C . ILE A 1 172 ? -11.097 2.812 6.094 1.00 97.19 172 ILE A C 1
ATOM 1350 O O . ILE A 1 172 ? -11.224 3.855 6.739 1.00 97.19 172 ILE A O 1
ATOM 1354 N N . LYS A 1 173 ? -10.311 2.731 5.029 1.00 96.12 173 LYS A N 1
ATOM 1355 C CA . LYS A 1 173 ? -9.642 3.892 4.447 1.00 96.12 173 LYS A CA 1
ATOM 1356 C C . LYS A 1 173 ? -10.673 4.799 3.782 1.00 96.12 173 LYS A C 1
ATOM 1358 O O . LYS A 1 173 ? -11.606 4.320 3.143 1.00 96.12 173 LYS A O 1
ATOM 1363 N N . THR A 1 174 ? -10.510 6.110 3.915 1.00 93.75 174 THR A N 1
ATOM 1364 C CA . THR A 1 174 ? -11.356 7.074 3.185 1.00 93.75 174 THR A CA 1
ATOM 1365 C C . THR A 1 174 ? -10.842 7.341 1.772 1.00 93.75 174 THR A C 1
ATOM 1367 O O . THR A 1 174 ? -11.582 7.886 0.957 1.00 93.75 174 THR A O 1
ATOM 1370 N N . SER A 1 175 ? -9.578 6.995 1.508 1.00 89.62 175 SER A N 1
ATOM 1371 C CA . SER A 1 175 ? -8.885 7.151 0.231 1.00 89.62 175 SER A CA 1
ATOM 1372 C C . SER A 1 175 ? -7.720 6.162 0.116 1.00 89.62 175 SER A C 1
ATOM 1374 O O . SER A 1 175 ? -7.173 5.701 1.126 1.00 89.62 175 SER A O 1
ATOM 1376 N N . VAL A 1 176 ? -7.268 5.902 -1.112 1.00 84.31 176 VAL A N 1
ATOM 1377 C CA . VAL A 1 176 ? -6.107 5.037 -1.390 1.00 84.31 176 VAL A CA 1
ATOM 1378 C C . VAL A 1 176 ? -4.816 5.511 -0.703 1.00 84.31 176 VAL A C 1
ATOM 1380 O O . VAL A 1 176 ? -3.991 4.682 -0.296 1.00 84.31 176 VAL A O 1
ATOM 1383 N N . ASP A 1 177 ? -4.687 6.820 -0.476 1.00 85.81 177 ASP A N 1
ATOM 1384 C CA . ASP A 1 177 ? -3.531 7.479 0.150 1.00 85.81 177 ASP A CA 1
ATOM 1385 C C . ASP A 1 177 ? -3.580 7.482 1.687 1.00 85.81 177 ASP A C 1
ATOM 1387 O O . ASP A 1 177 ? -2.658 7.957 2.346 1.00 85.81 177 ASP A O 1
ATOM 1391 N N . SER A 1 178 ? -4.649 6.957 2.290 1.00 89.69 178 SER A N 1
ATOM 1392 C CA . SER A 1 178 ? -4.750 6.857 3.747 1.00 89.69 178 SER A CA 1
ATOM 1393 C C . SER A 1 178 ? -3.722 5.860 4.300 1.00 89.69 178 SER A C 1
ATOM 1395 O O . SER A 1 178 ? -3.662 4.703 3.879 1.00 89.69 178 SER A O 1
ATOM 1397 N N . GLU A 1 179 ? -2.922 6.287 5.276 1.00 89.00 179 GLU A N 1
ATOM 1398 C CA . GLU A 1 179 ? -1.858 5.475 5.885 1.00 89.00 179 GLU A CA 1
ATOM 1399 C C . GLU A 1 179 ? -2.391 4.627 7.055 1.00 89.00 179 GLU A C 1
ATOM 1401 O O . GLU A 1 179 ? -2.176 4.925 8.234 1.00 89.00 179 GLU A O 1
ATOM 1406 N N . SER A 1 180 ? -3.113 3.552 6.735 1.00 94.88 180 SER A N 1
ATOM 1407 C CA . SER A 1 180 ? -3.743 2.656 7.716 1.00 94.88 180 SER A CA 1
ATOM 1408 C C . SER A 1 180 ? -2.825 1.557 8.256 1.00 94.88 180 SER A C 1
ATOM 1410 O O . SER A 1 180 ? -3.000 1.146 9.404 1.00 94.88 180 SER A O 1
ATOM 1412 N N . GLY A 1 181 ? -1.794 1.138 7.517 1.00 95.00 181 GLY A N 1
ATOM 1413 C CA . GLY A 1 181 ? -1.006 -0.050 7.870 1.00 95.00 181 GLY A CA 1
ATOM 1414 C C . GLY A 1 181 ? -0.258 0.051 9.204 1.00 95.00 181 GLY A C 1
ATOM 1415 O O . GLY A 1 181 ? -0.137 -0.928 9.946 1.00 95.00 181 GLY A O 1
ATOM 1416 N N . ALA A 1 182 ? 0.229 1.243 9.565 1.00 94.56 182 ALA A N 1
ATOM 1417 C CA . ALA A 1 182 ? 0.860 1.467 10.869 1.00 94.56 182 ALA A CA 1
ATOM 1418 C C . ALA A 1 182 ? -0.157 1.417 12.022 1.00 94.56 182 ALA A C 1
ATOM 1420 O O . ALA A 1 182 ? 0.136 0.864 13.084 1.00 94.56 182 ALA A O 1
ATOM 1421 N N . ILE A 1 183 ? -1.353 1.963 11.795 1.00 96.56 183 ILE A N 1
ATOM 1422 C CA . ILE A 1 183 ? -2.458 1.984 12.758 1.00 96.56 183 ILE A CA 1
ATOM 1423 C C . ILE A 1 183 ? -2.972 0.560 12.974 1.00 96.56 183 ILE A C 1
ATOM 1425 O O . ILE A 1 183 ? -3.085 0.115 14.116 1.00 96.56 183 ILE A O 1
ATOM 1429 N N . ALA A 1 184 ? -3.205 -0.175 11.886 1.00 97.38 184 ALA A N 1
ATOM 1430 C CA . ALA A 1 184 ? -3.667 -1.552 11.919 1.00 97.38 184 ALA A CA 1
ATOM 1431 C C . ALA A 1 184 ? -2.680 -2.458 12.661 1.00 97.38 184 ALA A C 1
ATOM 1433 O O . ALA A 1 184 ? -3.067 -3.207 13.560 1.00 97.38 184 ALA A O 1
ATOM 1434 N N . HIS A 1 185 ? -1.381 -2.314 12.383 1.00 96.62 185 HIS A N 1
ATOM 1435 C CA . HIS A 1 185 ? -0.355 -3.051 13.112 1.00 96.62 185 HIS A CA 1
ATOM 1436 C C . HIS A 1 185 ? -0.360 -2.736 14.617 1.00 96.62 185 HIS A C 1
ATOM 1438 O O . HIS A 1 185 ? -0.335 -3.660 15.433 1.00 96.62 185 HIS A O 1
ATOM 1444 N N . ALA A 1 186 ? -0.430 -1.456 15.001 1.00 95.69 186 ALA A N 1
ATOM 1445 C CA . ALA A 1 186 ? -0.453 -1.043 16.406 1.00 95.69 186 ALA A CA 1
ATOM 1446 C C . ALA A 1 186 ? -1.691 -1.574 17.148 1.00 95.69 186 ALA A C 1
ATOM 1448 O O . ALA A 1 186 ? -1.576 -2.102 18.257 1.00 95.69 186 ALA A O 1
ATOM 1449 N N . ILE A 1 187 ? -2.865 -1.502 16.514 1.00 95.88 187 ILE A N 1
ATOM 1450 C CA . ILE A 1 187 ? -4.101 -2.076 17.052 1.00 95.88 187 ILE A CA 1
ATOM 1451 C C . ILE A 1 187 ? -3.943 -3.581 17.221 1.00 95.88 187 ILE A C 1
ATOM 1453 O O . ILE A 1 187 ? -4.166 -4.098 18.316 1.00 95.88 187 ILE A O 1
ATOM 1457 N N . ASN A 1 188 ? -3.475 -4.283 16.188 1.00 95.25 188 ASN A N 1
ATOM 1458 C CA . ASN A 1 188 ? -3.310 -5.727 16.246 1.00 95.25 188 ASN A CA 1
ATOM 1459 C C . ASN A 1 188 ? -2.320 -6.173 17.330 1.00 95.25 188 ASN A C 1
ATOM 1461 O O . ASN A 1 188 ? -2.527 -7.216 17.956 1.00 95.25 188 ASN A O 1
ATOM 1465 N N . GLN A 1 189 ? -1.261 -5.391 17.585 1.00 93.44 189 GLN A N 1
ATOM 1466 C CA . GLN A 1 189 ? -0.328 -5.641 18.686 1.00 93.44 189 GLN A CA 1
ATOM 1467 C C . GLN A 1 189 ? -1.039 -5.678 20.042 1.00 93.44 189 GLN A C 1
ATOM 1469 O O . GLN A 1 189 ? -0.767 -6.586 20.829 1.00 93.44 189 GLN A O 1
ATOM 1474 N N . LYS A 1 190 ? -1.976 -4.752 20.271 1.00 94.06 190 LYS A N 1
ATOM 1475 C CA . LYS A 1 190 ? -2.761 -4.625 21.504 1.00 94.06 190 LYS A CA 1
ATOM 1476 C C . LYS A 1 190 ? -3.809 -5.727 21.665 1.00 94.06 190 LYS A C 1
ATOM 1478 O O . LYS A 1 190 ? -3.876 -6.331 22.731 1.00 94.06 190 LYS A O 1
ATOM 1483 N N . ILE A 1 191 ? -4.601 -5.997 20.625 1.00 93.19 191 ILE A N 1
ATOM 1484 C CA . ILE A 1 191 ? -5.706 -6.976 20.693 1.00 93.19 191 ILE A CA 1
ATOM 1485 C C . ILE A 1 191 ? -5.229 -8.430 20.593 1.00 93.19 191 ILE A C 1
ATOM 1487 O O . ILE A 1 191 ? -5.984 -9.347 20.903 1.00 93.19 191 ILE A O 1
ATOM 1491 N N . ASN A 1 192 ? -3.987 -8.646 20.146 1.00 92.62 192 ASN A N 1
ATOM 1492 C CA . ASN A 1 192 ? -3.415 -9.969 19.898 1.00 92.62 192 ASN A CA 1
ATOM 1493 C C . ASN A 1 192 ? -4.287 -10.863 18.994 1.00 92.62 192 ASN A C 1
ATOM 1495 O O . ASN A 1 192 ? -4.453 -12.054 19.254 1.00 92.62 192 ASN A O 1
ATOM 1499 N N . GLY A 1 193 ? -4.852 -10.254 17.950 1.00 94.31 193 GLY A N 1
ATOM 1500 C CA . GLY A 1 193 ? -5.730 -10.896 16.981 1.00 94.31 193 GLY A CA 1
ATOM 1501 C C . GLY A 1 193 ? -5.043 -11.233 15.658 1.00 94.31 193 GLY A C 1
ATOM 1502 O O . GLY A 1 193 ? -3.809 -11.238 15.542 1.00 94.31 193 GLY A O 1
ATOM 1503 N N . LEU A 1 194 ? -5.885 -11.503 14.663 1.00 96.69 194 LEU A N 1
ATOM 1504 C CA . LEU A 1 194 ? -5.512 -11.636 13.261 1.00 96.69 194 LEU A CA 1
ATOM 1505 C C . LEU A 1 194 ? -5.759 -10.306 12.545 1.00 96.69 194 LEU A C 1
ATOM 1507 O O . LEU A 1 194 ? -6.887 -9.828 12.506 1.00 96.69 194 LEU A O 1
ATOM 1511 N N . HIS A 1 195 ? -4.723 -9.731 11.947 1.00 97.75 195 HIS A N 1
ATOM 1512 C CA . HIS A 1 195 ? -4.859 -8.604 11.035 1.00 97.75 195 HIS A CA 1
ATOM 1513 C C . HIS A 1 195 ? -5.016 -9.119 9.603 1.00 97.75 195 HIS A C 1
ATOM 1515 O O . HIS A 1 195 ? -4.137 -9.822 9.123 1.00 97.75 195 HIS A O 1
ATOM 1521 N N . ILE A 1 196 ? -6.111 -8.772 8.937 1.00 97.88 196 ILE A N 1
ATOM 1522 C CA . ILE A 1 196 ? -6.380 -9.070 7.534 1.00 97.88 196 ILE A CA 1
ATOM 1523 C C . ILE A 1 196 ? -6.263 -7.788 6.722 1.00 97.88 196 ILE A C 1
ATOM 1525 O O . ILE A 1 196 ? -7.018 -6.844 6.945 1.00 97.88 196 ILE A O 1
ATOM 1529 N N . ASP A 1 197 ? -5.347 -7.794 5.765 1.00 97.62 197 ASP A N 1
ATOM 1530 C CA . ASP A 1 197 ? -5.086 -6.685 4.854 1.00 97.62 197 ASP A CA 1
ATOM 1531 C C . ASP A 1 197 ? -5.810 -6.900 3.518 1.00 97.62 197 ASP A C 1
ATOM 1533 O O . ASP A 1 197 ? -5.601 -7.905 2.832 1.00 97.62 197 ASP A O 1
ATOM 1537 N N . ILE A 1 198 ? -6.706 -5.968 3.193 1.00 96.25 198 ILE A N 1
ATOM 1538 C CA . ILE A 1 198 ? -7.599 -5.963 2.026 1.00 96.25 198 ILE A CA 1
ATOM 1539 C C . ILE A 1 198 ? -7.504 -4.591 1.356 1.00 96.25 198 ILE A C 1
ATOM 1541 O O . ILE A 1 198 ? -8.504 -3.920 1.097 1.00 96.25 198 ILE A O 1
ATOM 1545 N N . THR A 1 199 ? -6.277 -4.124 1.148 1.00 92.31 199 THR A N 1
ATOM 1546 C CA . THR A 1 199 ? -6.034 -2.778 0.619 1.00 92.31 199 THR A CA 1
ATOM 1547 C C . THR A 1 199 ? -5.611 -2.745 -0.844 1.00 92.31 199 THR A C 1
ATOM 1549 O O . THR A 1 199 ? -5.484 -1.663 -1.411 1.00 92.31 199 THR A O 1
ATOM 1552 N N . GLY A 1 200 ? -5.336 -3.904 -1.447 1.00 83.56 200 GLY A N 1
ATOM 1553 C CA . GLY A 1 200 ? -4.753 -4.000 -2.789 1.00 83.56 200 GLY A CA 1
ATOM 1554 C C . GLY A 1 200 ? -3.313 -3.484 -2.881 1.00 83.56 200 GLY A C 1
ATOM 1555 O O . GLY A 1 200 ? -2.726 -3.501 -3.961 1.00 83.56 200 GLY A O 1
ATOM 1556 N N . LYS A 1 201 ? -2.732 -3.032 -1.760 1.00 87.00 201 LYS A N 1
ATOM 1557 C CA . LYS A 1 201 ? -1.325 -2.641 -1.643 1.00 87.00 201 LYS A CA 1
ATOM 1558 C C . LYS A 1 201 ? -0.463 -3.858 -1.312 1.00 87.00 201 LYS A C 1
ATOM 1560 O O . LYS A 1 201 ? -0.988 -4.839 -0.794 1.00 87.00 201 LYS A O 1
ATOM 1565 N N . PRO A 1 202 ? 0.862 -3.799 -1.545 1.00 87.06 202 PRO A N 1
ATOM 1566 C CA . PRO A 1 202 ? 1.776 -4.811 -1.035 1.00 87.06 202 PRO A CA 1
ATOM 1567 C C . PRO A 1 202 ? 1.581 -5.041 0.466 1.00 87.06 202 PRO A C 1
ATOM 1569 O O . PRO A 1 202 ? 1.296 -4.108 1.216 1.00 87.06 202 PRO A O 1
ATOM 1572 N N . TYR A 1 203 ? 1.775 -6.288 0.892 1.00 88.56 203 TYR A N 1
ATOM 1573 C CA . TYR A 1 203 ? 1.591 -6.705 2.277 1.00 88.56 203 TYR A CA 1
ATOM 1574 C C . TYR A 1 203 ? 2.339 -5.810 3.281 1.00 88.56 203 TYR A C 1
ATOM 1576 O O . TYR A 1 203 ? 3.405 -5.245 3.020 1.00 88.56 203 TYR A O 1
ATOM 1584 N N . ASN A 1 204 ? 1.804 -5.738 4.494 1.00 88.75 204 ASN A N 1
ATOM 1585 C CA . ASN A 1 204 ? 2.326 -4.895 5.554 1.00 88.75 204 ASN A CA 1
ATOM 1586 C C . ASN A 1 204 ? 3.673 -5.425 6.084 1.00 88.75 204 ASN A C 1
ATOM 1588 O O . ASN A 1 204 ? 3.737 -6.344 6.908 1.00 88.75 204 ASN A O 1
ATOM 1592 N N . SER A 1 205 ? 4.764 -4.787 5.655 1.00 90.75 205 SER A N 1
ATOM 1593 C CA . SER A 1 205 ? 6.146 -5.174 5.980 1.00 90.75 205 SER A CA 1
ATOM 1594 C C . SER A 1 205 ? 6.494 -5.131 7.475 1.00 90.75 205 SER A C 1
ATOM 1596 O O . SER A 1 205 ? 7.518 -5.665 7.904 1.00 90.75 205 SER A O 1
ATOM 1598 N N . ARG A 1 206 ? 5.622 -4.560 8.318 1.00 93.00 206 ARG A N 1
ATOM 1599 C CA . ARG A 1 206 ? 5.779 -4.583 9.783 1.00 93.00 206 ARG A CA 1
ATOM 1600 C C . ARG A 1 206 ? 5.639 -5.984 10.378 1.00 93.00 206 ARG A C 1
ATOM 1602 O O . ARG A 1 206 ? 6.077 -6.203 11.504 1.00 93.00 206 ARG A O 1
ATOM 1609 N N . TYR A 1 207 ? 5.049 -6.922 9.638 1.00 90.31 207 TYR A N 1
ATOM 1610 C CA . TYR A 1 207 ? 4.935 -8.325 10.040 1.00 90.31 207 TYR A CA 1
ATOM 1611 C C . TYR A 1 207 ? 6.084 -9.196 9.521 1.00 90.31 207 TYR A C 1
ATOM 1613 O O . TYR A 1 207 ? 6.296 -10.294 10.027 1.00 90.31 207 TYR A O 1
ATOM 1621 N N . GLY A 1 208 ? 6.854 -8.720 8.544 1.00 89.44 208 GLY A N 1
ATOM 1622 C CA . GLY A 1 208 ? 7.956 -9.463 7.950 1.00 89.44 208 GLY A CA 1
ATOM 1623 C C . GLY A 1 208 ? 8.481 -8.775 6.697 1.00 89.44 208 GLY A C 1
ATOM 1624 O O . GLY A 1 208 ? 7.780 -7.998 6.069 1.00 89.44 208 GLY A O 1
ATOM 1625 N N . HIS A 1 209 ? 9.716 -9.084 6.313 1.00 86.12 209 HIS A N 1
ATOM 1626 C CA . HIS A 1 209 ? 10.354 -8.534 5.109 1.00 86.12 209 HIS A CA 1
ATOM 1627 C C . HIS A 1 209 ? 9.909 -9.231 3.807 1.00 86.12 209 HIS A C 1
ATOM 1629 O O . HIS A 1 209 ? 10.348 -8.840 2.729 1.00 86.12 209 HIS A O 1
ATOM 1635 N N . LYS A 1 210 ? 9.094 -10.288 3.926 1.00 90.50 210 LYS A N 1
ATOM 1636 C CA . LYS A 1 210 ? 8.451 -11.065 2.856 1.00 90.50 210 LYS A CA 1
ATOM 1637 C C . LYS A 1 210 ? 7.071 -11.521 3.328 1.00 90.50 210 LYS A C 1
ATOM 1639 O O . LYS A 1 210 ? 6.878 -11.687 4.540 1.00 90.50 210 LYS A O 1
ATOM 1644 N N . LEU A 1 211 ? 6.147 -11.761 2.397 1.00 88.06 211 LEU A N 1
ATOM 1645 C CA . LEU A 1 211 ? 4.779 -12.183 2.711 1.00 88.06 211 LEU A CA 1
ATOM 1646 C C . LEU A 1 211 ? 4.771 -13.473 3.540 1.00 88.06 211 LEU A C 1
ATOM 1648 O O . LEU A 1 211 ? 4.087 -13.545 4.552 1.00 88.06 211 LEU A O 1
ATOM 1652 N N . GLU A 1 212 ? 5.603 -14.456 3.205 1.00 90.25 212 GLU A N 1
ATOM 1653 C CA . GLU A 1 212 ? 5.682 -15.731 3.926 1.00 90.25 212 GLU A CA 1
ATOM 1654 C C . GLU A 1 212 ? 6.109 -15.519 5.382 1.00 90.25 212 GLU A C 1
ATOM 1656 O O . GLU A 1 212 ? 5.555 -16.120 6.302 1.00 90.25 212 GLU A O 1
ATOM 1661 N N . THR A 1 213 ? 7.049 -14.597 5.613 1.00 89.44 213 THR A N 1
ATOM 1662 C CA . THR A 1 213 ? 7.472 -14.229 6.971 1.00 89.44 213 THR A CA 1
ATOM 1663 C C . THR A 1 213 ? 6.331 -13.543 7.717 1.00 89.44 213 THR A C 1
ATOM 1665 O O . THR A 1 213 ? 6.085 -13.870 8.877 1.00 89.44 213 THR A O 1
ATOM 1668 N N . ALA A 1 214 ? 5.595 -12.648 7.056 1.00 92.44 214 ALA A N 1
ATOM 1669 C CA . ALA A 1 214 ? 4.432 -11.988 7.636 1.00 92.44 214 ALA A CA 1
ATOM 1670 C C . ALA A 1 214 ? 3.329 -12.989 8.019 1.00 92.44 214 ALA A C 1
ATOM 1672 O O . ALA A 1 214 ? 2.851 -12.973 9.155 1.00 92.44 214 ALA A O 1
ATOM 1673 N N . LEU A 1 215 ? 2.989 -13.922 7.128 1.00 92.44 215 LEU A N 1
ATOM 1674 C CA . LEU A 1 215 ? 2.020 -14.992 7.376 1.00 92.44 215 LEU A CA 1
ATOM 1675 C C . LEU A 1 215 ? 2.486 -15.927 8.501 1.00 92.44 215 LEU A C 1
ATOM 1677 O O . LEU A 1 215 ? 1.692 -16.294 9.370 1.00 92.44 215 LEU A O 1
ATOM 1681 N N . SER A 1 216 ? 3.788 -16.232 8.567 1.00 90.12 216 SER A N 1
ATOM 1682 C CA . SER A 1 216 ? 4.370 -17.087 9.613 1.00 90.12 216 SER A CA 1
ATOM 1683 C C . SER A 1 216 ? 4.191 -16.541 11.037 1.00 90.12 216 SER A C 1
ATOM 1685 O O . SER A 1 216 ? 4.276 -17.302 12.004 1.00 90.12 216 SER A O 1
ATOM 1687 N N . THR A 1 217 ? 3.888 -15.244 11.188 1.00 90.81 217 THR A N 1
ATOM 1688 C CA . THR A 1 217 ? 3.564 -14.647 12.494 1.00 90.81 217 THR A CA 1
ATOM 1689 C C . THR A 1 217 ? 2.272 -15.194 13.096 1.00 90.81 217 THR A C 1
ATOM 1691 O O . THR A 1 217 ? 2.037 -14.986 14.285 1.00 90.81 217 THR A O 1
ATOM 1694 N N . GLN A 1 218 ? 1.425 -15.852 12.290 1.00 92.19 218 GLN A N 1
ATOM 1695 C CA . GLN A 1 218 ? 0.074 -16.306 12.647 1.00 92.19 218 GLN A CA 1
ATOM 1696 C C . GLN A 1 218 ? -0.851 -15.176 13.140 1.00 92.19 218 GLN A C 1
ATOM 1698 O O . GLN A 1 218 ? -1.875 -15.426 13.771 1.00 92.19 218 GLN A O 1
ATOM 1703 N N . ARG A 1 219 ? -0.479 -13.921 12.873 1.00 94.12 219 ARG A N 1
ATOM 1704 C CA . ARG A 1 219 ? -1.194 -12.704 13.288 1.00 94.12 219 ARG A CA 1
ATOM 1705 C C . ARG A 1 219 ? -1.526 -11.798 12.112 1.00 94.12 219 ARG A C 1
ATOM 1707 O O . ARG A 1 219 ? -2.011 -10.685 12.323 1.00 94.12 219 ARG A O 1
ATOM 1714 N N . TYR A 1 220 ? -1.232 -12.262 10.906 1.00 96.25 220 TYR A N 1
ATOM 1715 C CA . TYR A 1 220 ? -1.414 -11.536 9.669 1.00 96.25 220 TYR A CA 1
ATOM 1716 C C . TYR A 1 220 ? -2.004 -12.455 8.603 1.00 96.25 220 TYR A C 1
ATOM 1718 O O . TYR A 1 220 ? -1.653 -13.634 8.523 1.00 96.25 220 TYR A O 1
ATOM 1726 N N . GLY A 1 221 ? -2.905 -11.892 7.816 1.00 96.44 221 GLY A N 1
ATOM 1727 C CA . GLY A 1 221 ? -3.491 -12.469 6.627 1.00 96.44 221 GLY A CA 1
ATOM 1728 C C . GLY A 1 221 ? -3.549 -11.413 5.539 1.00 96.44 221 GLY A C 1
ATOM 1729 O O . GLY A 1 221 ? -3.690 -10.225 5.828 1.00 96.44 221 GLY A O 1
ATOM 1730 N N . TYR A 1 222 ? -3.438 -11.846 4.293 1.00 96.62 222 TYR A N 1
ATOM 1731 C CA . TYR A 1 222 ? -3.349 -10.940 3.156 1.00 96.62 222 TYR A CA 1
ATOM 1732 C C . TYR A 1 222 ? -4.306 -11.355 2.043 1.00 96.62 222 TYR A C 1
ATOM 1734 O O . TYR A 1 222 ? -4.405 -12.539 1.713 1.00 96.62 222 TYR A O 1
ATOM 1742 N N . SER A 1 223 ? -5.019 -10.386 1.473 1.00 95.19 223 SER A N 1
ATOM 1743 C CA . SER A 1 223 ? -5.927 -10.601 0.352 1.00 95.19 223 SER A CA 1
ATOM 1744 C C . SER A 1 223 ? -5.343 -10.035 -0.937 1.00 95.19 223 SER A C 1
ATOM 1746 O O . SER A 1 223 ? -5.199 -8.827 -1.093 1.00 95.19 223 SER A O 1
ATOM 1748 N N . HIS A 1 224 ? -5.046 -10.923 -1.888 1.00 90.69 224 HIS A N 1
ATOM 1749 C CA . HIS A 1 224 ? -4.568 -10.539 -3.221 1.00 90.69 224 HIS A CA 1
ATOM 1750 C C . HIS A 1 224 ? -5.693 -10.102 -4.171 1.00 90.69 224 HIS A C 1
ATOM 1752 O O . HIS A 1 224 ? -5.413 -9.484 -5.192 1.00 90.69 224 HIS A O 1
ATOM 1758 N N . ASP A 1 225 ? -6.940 -10.480 -3.888 1.00 88.00 225 ASP A N 1
ATOM 1759 C CA . ASP A 1 225 ? -8.067 -10.401 -4.828 1.00 88.00 225 ASP A CA 1
ATOM 1760 C C . ASP A 1 225 ? -9.308 -9.706 -4.244 1.00 88.00 225 ASP A C 1
ATOM 1762 O O . ASP A 1 225 ? -10.347 -9.649 -4.901 1.00 88.00 225 ASP A O 1
ATOM 1766 N N . GLY A 1 226 ? -9.235 -9.237 -2.995 1.00 91.19 226 GLY A N 1
ATOM 1767 C CA . GLY A 1 226 ? -10.359 -8.623 -2.292 1.00 91.19 226 GLY A CA 1
ATOM 1768 C C . GLY A 1 226 ? -11.471 -9.605 -1.903 1.00 91.19 226 GLY A C 1
ATOM 1769 O O . GLY A 1 226 ? -12.520 -9.169 -1.437 1.00 91.19 226 GLY A O 1
ATOM 1770 N N . MET A 1 227 ? -11.285 -10.919 -2.081 1.00 90.25 227 MET A N 1
ATOM 1771 C CA . MET A 1 227 ? -12.310 -11.950 -1.839 1.00 90.25 227 MET A CA 1
ATOM 1772 C C . MET A 1 227 ? -11.841 -13.058 -0.893 1.00 90.25 227 MET A C 1
ATOM 1774 O O . MET A 1 227 ? -12.609 -13.552 -0.056 1.00 90.25 227 MET A O 1
ATOM 1778 N N . THR A 1 228 ? -10.588 -13.478 -1.037 1.00 93.75 228 THR A N 1
ATOM 1779 C CA . THR A 1 228 ? -9.958 -14.544 -0.265 1.00 93.75 228 THR A CA 1
ATOM 1780 C C . THR A 1 228 ? -8.743 -14.015 0.480 1.00 93.75 228 THR A C 1
ATOM 1782 O O . THR A 1 228 ? -8.105 -13.051 0.064 1.00 93.75 228 THR A O 1
ATOM 1785 N N . VAL A 1 229 ? -8.438 -14.635 1.615 1.00 95.00 229 VAL A N 1
ATOM 1786 C CA . VAL A 1 229 ? -7.297 -14.292 2.461 1.00 95.00 229 VAL A CA 1
ATOM 1787 C C . VAL A 1 229 ? -6.376 -15.486 2.537 1.00 95.00 229 VAL A C 1
ATOM 1789 O O . VAL A 1 229 ? -6.815 -16.600 2.834 1.00 95.00 229 VAL A O 1
ATOM 1792 N N . GLU A 1 230 ? -5.099 -15.233 2.301 1.00 95.12 230 GLU A N 1
ATOM 1793 C CA . GLU A 1 230 ? -4.032 -16.159 2.623 1.00 95.12 230 GLU A CA 1
ATOM 1794 C C . GLU A 1 230 ? -3.603 -15.967 4.079 1.00 95.12 230 GLU A C 1
ATOM 1796 O O . GLU A 1 230 ? -3.321 -14.849 4.511 1.00 95.12 230 GLU A O 1
ATOM 1801 N N . ILE A 1 231 ? -3.581 -17.059 4.843 1.00 93.06 231 ILE A N 1
ATOM 1802 C CA . ILE A 1 231 ? -3.169 -17.104 6.251 1.00 93.06 231 ILE A CA 1
ATOM 1803 C C . ILE A 1 231 ? -2.304 -18.339 6.514 1.00 93.06 231 ILE A C 1
ATOM 1805 O O . ILE A 1 231 ? -2.351 -19.309 5.758 1.00 93.06 231 ILE A O 1
ATOM 1809 N N . ALA A 1 232 ? -1.577 -18.359 7.631 1.00 89.56 232 ALA A N 1
ATOM 1810 C CA . ALA A 1 232 ? -0.945 -19.588 8.110 1.00 89.56 232 ALA A CA 1
ATOM 1811 C C . ALA A 1 232 ? -1.991 -20.642 8.533 1.00 89.56 232 ALA A C 1
ATOM 1813 O O . ALA A 1 232 ? -3.069 -20.312 9.026 1.00 89.56 232 ALA A O 1
ATOM 1814 N N . GLY A 1 233 ? -1.651 -21.926 8.391 1.00 78.19 233 GLY A N 1
ATOM 1815 C CA . GLY A 1 233 ? -2.591 -23.036 8.582 1.00 78.19 233 GLY A CA 1
ATOM 1816 C C . GLY A 1 233 ? -3.179 -23.243 9.986 1.00 78.19 233 GLY A C 1
ATOM 1817 O O . GLY A 1 233 ? -4.179 -23.939 10.126 1.00 78.19 233 GLY A O 1
ATOM 1818 N N . GLU A 1 234 ? -2.605 -22.638 11.028 1.00 78.56 234 GLU A N 1
ATOM 1819 C CA . GLU A 1 234 ? -3.121 -22.704 12.405 1.00 78.56 234 GLU A CA 1
ATOM 1820 C C . GLU A 1 234 ? -3.228 -21.299 13.010 1.00 78.56 234 GLU A C 1
ATOM 1822 O O . GLU A 1 234 ? -2.446 -20.909 13.879 1.00 78.56 234 GLU A O 1
ATOM 1827 N N . VAL A 1 235 ? -4.189 -20.505 12.534 1.00 84.69 235 VAL A N 1
ATOM 1828 C CA . VAL A 1 235 ? -4.436 -19.147 13.041 1.00 84.69 235 VAL A CA 1
ATOM 1829 C C . VAL A 1 235 ? -5.688 -19.115 13.908 1.00 84.69 235 VAL A C 1
ATOM 1831 O O . VAL A 1 235 ? -6.751 -19.605 13.530 1.00 84.69 235 VAL A O 1
ATOM 1834 N N . LYS A 1 236 ? -5.574 -18.492 15.084 1.00 86.00 236 LYS A N 1
ATOM 1835 C CA . LYS A 1 236 ? -6.732 -18.182 15.927 1.00 86.00 236 LYS A CA 1
ATOM 1836 C C . LYS A 1 236 ? -7.466 -16.971 15.361 1.00 86.00 236 LYS A C 1
ATOM 1838 O O . LYS A 1 236 ? -6.876 -15.907 15.219 1.00 86.00 236 LYS A O 1
ATOM 1843 N N . MET A 1 237 ? -8.763 -17.126 15.119 1.00 88.50 237 MET A N 1
ATOM 1844 C CA . MET A 1 237 ? -9.623 -16.083 14.547 1.00 88.50 237 MET A CA 1
ATOM 1845 C C . MET A 1 237 ? -10.585 -15.480 15.576 1.00 88.50 237 MET A C 1
ATOM 1847 O O . MET A 1 237 ? -11.660 -15.028 15.218 1.00 88.50 237 MET A O 1
ATOM 1851 N N . ASP A 1 238 ? -10.246 -15.483 16.869 1.00 93.31 238 ASP A N 1
ATOM 1852 C CA . ASP A 1 238 ? -11.155 -14.962 17.901 1.00 93.31 238 ASP A CA 1
ATOM 1853 C C . ASP A 1 238 ? -11.456 -13.467 17.695 1.00 93.31 238 ASP A C 1
ATOM 1855 O O . ASP A 1 238 ? -12.621 -13.068 17.680 1.00 93.31 238 ASP A O 1
ATOM 1859 N N . THR A 1 239 ? -10.412 -12.664 17.485 1.00 96.88 239 THR A N 1
ATOM 1860 C CA . THR A 1 239 ? -10.520 -11.240 17.154 1.00 96.88 239 THR A CA 1
ATOM 1861 C C . THR A 1 239 ? -9.812 -10.990 15.835 1.00 96.88 239 THR A C 1
ATOM 1863 O O . THR A 1 239 ? -8.628 -11.310 15.700 1.00 96.88 239 THR A O 1
ATOM 1866 N N . VAL A 1 240 ? -10.524 -10.398 14.884 1.00 97.94 240 VAL A N 1
ATOM 1867 C CA . VAL A 1 240 ? -10.020 -10.107 13.547 1.00 97.94 240 VAL A CA 1
ATOM 1868 C C . VAL A 1 240 ? -10.125 -8.611 13.277 1.00 97.94 240 VAL A C 1
ATOM 1870 O O . VAL A 1 240 ? -11.176 -7.999 13.465 1.00 97.94 240 VAL A O 1
ATOM 1873 N N . LEU A 1 241 ? -9.009 -8.026 12.864 1.00 98.19 241 LEU A N 1
ATOM 1874 C CA . LEU A 1 241 ? -8.890 -6.646 12.429 1.00 98.19 241 LEU A CA 1
ATOM 1875 C C . LEU A 1 241 ? -8.804 -6.626 10.908 1.00 98.19 241 LEU A C 1
ATOM 1877 O O . LEU A 1 241 ? -7.875 -7.202 10.357 1.00 98.19 241 LEU A O 1
ATOM 1881 N N . TYR A 1 242 ? -9.728 -5.951 10.245 1.00 98.31 242 TYR A N 1
ATOM 1882 C CA . TYR A 1 242 ? -9.754 -5.814 8.794 1.00 98.31 242 TYR A CA 1
ATOM 1883 C C . TYR A 1 242 ? -9.255 -4.423 8.426 1.00 98.31 242 TYR A C 1
ATOM 1885 O O . TYR A 1 242 ? -9.875 -3.434 8.813 1.00 98.31 242 TYR A O 1
ATOM 1893 N N . GLU A 1 243 ? -8.151 -4.344 7.695 1.00 98.06 243 GLU A N 1
ATOM 1894 C CA . GLU A 1 243 ? -7.692 -3.129 7.028 1.00 98.06 243 GLU A CA 1
ATOM 1895 C C . GLU A 1 243 ? -8.251 -3.132 5.604 1.00 98.06 243 GLU A C 1
ATOM 1897 O O . GLU A 1 243 ? -7.912 -3.999 4.803 1.00 98.06 243 GLU A O 1
ATOM 1902 N N . ILE A 1 244 ? -9.163 -2.206 5.311 1.00 96.81 244 ILE A N 1
ATOM 1903 C CA . ILE A 1 244 ? -9.992 -2.238 4.104 1.00 96.81 244 ILE A CA 1
ATOM 1904 C C . ILE A 1 244 ? -9.768 -0.971 3.291 1.00 96.81 244 ILE A C 1
ATOM 1906 O O . ILE A 1 244 ? -9.990 0.140 3.780 1.00 96.81 244 ILE A O 1
ATOM 1910 N N . ASP A 1 245 ? -9.413 -1.155 2.024 1.00 94.25 245 ASP A N 1
ATOM 1911 C CA . ASP A 1 245 ? -9.625 -0.142 0.998 1.00 94.25 245 ASP A CA 1
ATOM 1912 C C . ASP A 1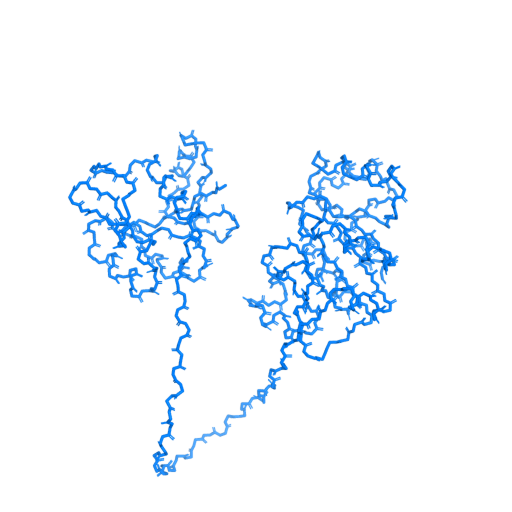 245 ? -10.952 -0.429 0.290 1.00 94.25 245 ASP A C 1
ATOM 1914 O O . ASP A 1 245 ? -11.108 -1.467 -0.354 1.00 94.25 245 ASP A O 1
ATOM 1918 N N . ALA A 1 246 ? -11.935 0.459 0.460 1.00 87.88 246 ALA A N 1
ATOM 1919 C CA . ALA A 1 246 ? -13.281 0.249 -0.067 1.00 87.88 246 ALA A CA 1
ATOM 1920 C C . ALA A 1 246 ? -13.304 0.180 -1.604 1.00 87.88 246 ALA A C 1
ATOM 1922 O O . ALA A 1 246 ? -14.206 -0.436 -2.157 1.00 87.88 246 ALA A O 1
ATOM 1923 N N . GLU A 1 247 ? -12.308 0.755 -2.287 1.00 87.44 247 GLU A N 1
ATOM 1924 C CA . GLU A 1 247 ? -12.192 0.680 -3.748 1.00 87.44 247 GLU A CA 1
ATOM 1925 C C . GLU A 1 247 ? -11.657 -0.678 -4.236 1.00 87.44 247 GLU A C 1
ATOM 1927 O O . GLU A 1 247 ? -11.849 -1.037 -5.398 1.00 87.44 247 GLU A O 1
ATOM 1932 N N . PHE A 1 248 ? -10.997 -1.451 -3.366 1.00 88.94 248 PHE A N 1
ATOM 1933 C CA . PHE A 1 248 ? -10.401 -2.746 -3.715 1.00 88.94 248 PHE A CA 1
ATOM 1934 C C . PHE A 1 248 ? -11.356 -3.934 -3.521 1.00 88.94 248 PHE A C 1
ATOM 1936 O O . PHE A 1 248 ? -11.134 -5.023 -4.052 1.00 88.94 248 PHE A O 1
ATOM 1943 N N . ILE A 1 249 ? -12.431 -3.738 -2.762 1.00 87.88 249 ILE A N 1
ATOM 1944 C CA . ILE A 1 249 ? -13.419 -4.765 -2.444 1.00 87.88 249 ILE A CA 1
ATOM 1945 C C . ILE A 1 249 ? -14.751 -4.445 -3.119 1.00 87.88 249 ILE A C 1
ATOM 1947 O O . ILE A 1 249 ? -15.153 -3.293 -3.217 1.00 87.88 249 ILE A O 1
ATOM 1951 N N . ASN A 1 250 ? -15.468 -5.468 -3.587 1.00 89.50 250 ASN A N 1
ATOM 1952 C CA . ASN A 1 250 ? -16.791 -5.240 -4.167 1.00 89.50 250 ASN A CA 1
ATOM 1953 C C . ASN A 1 250 ? -17.829 -4.860 -3.093 1.00 89.50 250 ASN A C 1
ATOM 1955 O O . ASN A 1 250 ? -17.790 -5.368 -1.968 1.00 89.50 250 ASN A O 1
ATOM 1959 N N . ASP A 1 251 ? -18.798 -4.026 -3.475 1.00 86.75 251 ASP A N 1
ATOM 1960 C CA . ASP A 1 251 ? -19.818 -3.478 -2.570 1.00 86.75 251 ASP A CA 1
ATOM 1961 C C . ASP A 1 251 ? -20.638 -4.556 -1.843 1.00 86.75 251 ASP A C 1
ATOM 1963 O O . ASP A 1 251 ? -20.959 -4.413 -0.663 1.00 86.75 251 ASP A O 1
ATOM 1967 N N . GLU A 1 252 ? -20.969 -5.663 -2.521 1.00 90.94 252 GLU A N 1
ATOM 1968 C CA . GLU A 1 252 ? -21.763 -6.746 -1.927 1.00 90.94 252 GLU A CA 1
ATOM 1969 C C . GLU A 1 252 ? -21.007 -7.426 -0.778 1.00 90.94 252 GLU A C 1
ATOM 1971 O O . GLU A 1 252 ? -21.574 -7.701 0.283 1.00 90.94 252 GLU A O 1
ATOM 1976 N N . LEU A 1 253 ? -19.718 -7.701 -0.973 1.00 90.88 253 LEU A N 1
ATOM 1977 C CA . LEU A 1 253 ? -18.869 -8.296 0.046 1.00 90.88 253 LEU A CA 1
ATOM 1978 C C . LEU A 1 253 ? -18.561 -7.293 1.155 1.00 90.88 253 LEU A C 1
ATOM 1980 O O . LEU A 1 253 ? -18.624 -7.673 2.322 1.00 90.88 253 LEU A O 1
ATOM 1984 N N . LEU A 1 254 ? -18.297 -6.027 0.821 1.00 92.31 254 LEU A N 1
ATOM 1985 C CA . LEU A 1 254 ? -18.099 -4.976 1.815 1.00 92.31 254 LEU A CA 1
ATOM 1986 C C . LEU A 1 254 ? -19.315 -4.855 2.736 1.00 92.31 254 LEU A C 1
ATOM 1988 O O . LEU A 1 254 ? -19.147 -4.840 3.953 1.00 92.31 254 LEU A O 1
ATOM 1992 N N . GLN A 1 255 ? -20.532 -4.860 2.182 1.00 91.19 255 GLN A N 1
ATOM 1993 C CA . GLN A 1 255 ? -21.761 -4.837 2.973 1.00 91.19 255 GLN A CA 1
ATOM 1994 C C . GLN A 1 255 ? -21.886 -6.079 3.867 1.00 91.19 255 GLN A C 1
ATOM 1996 O O . GLN A 1 255 ? -22.158 -5.952 5.059 1.00 91.19 255 GLN A O 1
ATOM 2001 N N . LYS A 1 256 ? -21.628 -7.281 3.330 1.00 93.25 256 LYS A N 1
ATOM 2002 C CA . LYS A 1 256 ? -21.658 -8.527 4.120 1.00 93.25 256 LYS A CA 1
ATOM 2003 C C . LYS A 1 256 ? -20.672 -8.494 5.281 1.00 93.25 256 LYS A C 1
ATOM 2005 O O . LYS A 1 256 ? -21.012 -8.911 6.384 1.00 93.25 256 LYS A O 1
ATOM 2010 N N . LEU A 1 257 ? -19.454 -8.022 5.033 1.00 94.25 257 LEU A N 1
ATOM 2011 C CA . LEU A 1 257 ? -18.428 -7.857 6.055 1.00 94.25 257 LEU A CA 1
ATOM 2012 C C . LEU A 1 257 ? -18.877 -6.819 7.090 1.00 94.25 257 LEU A C 1
ATOM 2014 O O . LEU A 1 257 ? -18.827 -7.072 8.294 1.00 94.25 257 LEU A O 1
ATOM 2018 N N . TYR A 1 258 ? -19.380 -5.678 6.628 1.00 94.06 258 TYR A N 1
ATOM 2019 C CA . TYR A 1 258 ? -19.844 -4.591 7.475 1.00 94.06 258 TYR A CA 1
ATOM 2020 C C . TYR A 1 258 ? -20.970 -5.019 8.424 1.00 94.06 258 TYR A C 1
ATOM 2022 O O . TYR A 1 258 ? -20.925 -4.693 9.612 1.00 94.06 258 TYR A O 1
ATOM 2030 N N . ASP A 1 259 ? -21.924 -5.824 7.956 1.00 94.25 259 ASP A N 1
ATOM 2031 C CA . ASP A 1 259 ? -23.011 -6.369 8.782 1.00 94.25 259 ASP A CA 1
ATOM 2032 C C . ASP A 1 259 ? -22.501 -7.246 9.942 1.00 94.25 259 ASP A C 1
ATOM 2034 O O . ASP A 1 259 ? -23.189 -7.426 10.950 1.00 94.25 259 ASP A O 1
ATOM 2038 N N . LYS A 1 260 ? -21.282 -7.782 9.820 1.00 95.75 260 LYS A N 1
ATOM 2039 C CA . LYS A 1 260 ? -20.603 -8.596 10.841 1.00 95.75 260 LYS A CA 1
ATOM 2040 C C . LYS A 1 260 ? -19.677 -7.784 11.736 1.00 95.75 260 LYS A C 1
ATOM 2042 O O . LYS A 1 260 ? -19.128 -8.348 12.682 1.00 95.75 260 LYS A O 1
ATOM 2047 N N . SER A 1 261 ? -19.496 -6.495 11.455 1.00 95.81 261 SER A N 1
ATOM 2048 C CA . SER A 1 261 ? -18.618 -5.627 12.229 1.00 95.81 261 SER A CA 1
ATOM 2049 C C . SER A 1 261 ? -19.184 -5.359 13.626 1.00 95.81 261 SER A C 1
ATOM 2051 O O . SER A 1 261 ? -20.374 -5.086 13.829 1.00 95.81 261 SER A O 1
ATOM 2053 N N . GLN A 1 262 ? -18.309 -5.399 14.626 1.00 96.19 262 GLN A N 1
ATOM 2054 C CA . GLN A 1 262 ? -18.613 -4.955 15.984 1.00 96.19 262 GLN A CA 1
ATOM 2055 C C . GLN A 1 262 ? -18.049 -3.558 16.225 1.00 96.19 262 GLN A C 1
ATOM 2057 O O . GLN A 1 262 ? -18.686 -2.770 16.925 1.00 96.19 262 GLN A O 1
ATOM 2062 N N . LYS A 1 263 ? -16.899 -3.248 15.616 1.00 97.19 263 LYS A N 1
ATOM 2063 C CA . LYS A 1 263 ? -16.258 -1.933 15.646 1.00 97.19 263 LYS A CA 1
ATOM 2064 C C . LYS A 1 263 ? -15.904 -1.464 14.246 1.00 97.19 263 LYS A C 1
ATOM 2066 O O . LYS A 1 263 ? -15.361 -2.244 13.470 1.00 97.19 263 LYS A O 1
ATOM 2071 N N . VAL A 1 264 ? -16.170 -0.196 13.953 1.00 97.75 264 VAL A N 1
ATOM 2072 C CA . VAL A 1 264 ? -15.866 0.420 12.657 1.00 97.75 264 VAL A CA 1
ATOM 2073 C C . VAL A 1 264 ? -15.140 1.733 12.873 1.00 97.75 264 VAL A C 1
ATOM 2075 O O . VAL A 1 264 ? -15.670 2.651 13.489 1.00 97.75 264 VAL A O 1
ATOM 2078 N N . TYR A 1 265 ? -13.946 1.843 12.322 1.00 98.19 265 TYR A N 1
ATOM 2079 C CA . TYR A 1 265 ? -13.142 3.050 12.336 1.00 98.19 265 TYR A CA 1
ATOM 2080 C C . TYR A 1 265 ? -12.844 3.473 10.907 1.00 98.19 265 TYR A C 1
ATOM 2082 O O . TYR A 1 265 ? -12.622 2.625 10.043 1.00 98.19 265 TYR A O 1
ATOM 2090 N N . GLN A 1 266 ? -12.795 4.780 10.673 1.00 97.81 266 GLN A N 1
ATOM 2091 C CA . GLN A 1 266 ? -12.273 5.326 9.426 1.00 97.81 266 GLN A CA 1
ATOM 2092 C C . GLN A 1 266 ? -10.870 5.884 9.627 1.00 97.81 266 GLN A C 1
ATOM 2094 O O . GLN A 1 266 ? -10.590 6.545 10.631 1.00 97.81 266 GLN A O 1
ATOM 2099 N N . VAL A 1 267 ? -9.992 5.614 8.665 1.00 97.88 267 VAL A N 1
ATOM 2100 C CA . VAL A 1 267 ? -8.634 6.154 8.617 1.00 97.88 267 VAL A CA 1
ATOM 2101 C C . VAL A 1 267 ? -8.566 7.150 7.462 1.00 97.88 267 VAL A C 1
ATOM 2103 O O . VAL A 1 267 ? -8.637 6.717 6.312 1.00 97.88 267 VAL A O 1
ATOM 2106 N N . PRO A 1 268 ? -8.472 8.461 7.746 1.00 96.56 268 PRO A N 1
ATOM 2107 C CA . PRO A 1 268 ? -8.364 9.472 6.711 1.00 96.56 268 PRO A CA 1
ATOM 2108 C C . PRO A 1 268 ? -6.952 9.643 6.135 1.00 96.56 268 PRO A C 1
ATOM 2110 O O . PRO A 1 268 ? -5.965 9.375 6.823 1.00 96.56 268 PRO A O 1
ATOM 2113 N N . SER A 1 269 ? -6.867 10.200 4.918 1.00 93.50 269 SER A N 1
ATOM 2114 C CA . SER A 1 269 ? -5.657 10.858 4.402 1.00 93.50 269 SER A CA 1
ATOM 2115 C C . SER A 1 269 ? -5.571 12.288 4.958 1.00 93.50 269 SER A C 1
ATOM 2117 O O . SER A 1 269 ? -5.389 12.485 6.158 1.00 93.50 269 SER A O 1
ATOM 2119 N N . THR A 1 270 ? -5.754 13.311 4.124 1.00 95.69 270 THR A N 1
ATOM 2120 C CA . THR A 1 270 ? -5.840 14.719 4.543 1.00 95.69 270 THR A CA 1
ATOM 2121 C C . THR A 1 270 ? -7.280 15.114 4.860 1.00 95.69 270 THR A C 1
ATOM 2123 O O . THR A 1 270 ? -8.229 14.475 4.391 1.00 95.69 270 THR A O 1
ATOM 2126 N N . PHE A 1 271 ? -7.473 16.186 5.638 1.00 95.00 271 PHE A N 1
ATOM 2127 C CA . PHE A 1 271 ? -8.806 16.719 5.958 1.00 95.00 271 PHE A CA 1
ATOM 2128 C C . PHE A 1 271 ? -9.607 17.049 4.702 1.00 95.00 271 PHE A C 1
ATOM 2130 O O . PHE A 1 271 ? -10.763 16.655 4.564 1.00 95.00 271 PHE A O 1
ATOM 2137 N N . LYS A 1 272 ? -8.963 17.730 3.752 1.00 95.62 272 LYS A N 1
ATOM 2138 C CA . LYS A 1 272 ? -9.594 18.177 2.511 1.00 95.62 272 LYS A CA 1
ATOM 2139 C C . LYS A 1 272 ? -10.089 17.016 1.646 1.00 95.62 272 LYS A C 1
ATOM 2141 O O . LYS A 1 272 ? -11.135 17.147 1.024 1.00 95.62 272 LYS A O 1
ATOM 2146 N N . GLU A 1 273 ? -9.343 15.919 1.580 1.00 93.31 273 GLU A N 1
ATOM 2147 C CA . GLU A 1 273 ? -9.685 14.780 0.719 1.00 93.31 273 GLU A CA 1
ATOM 2148 C C . GLU A 1 273 ? -10.741 13.871 1.340 1.00 93.31 273 GLU A C 1
ATOM 2150 O O . GLU A 1 273 ? -11.574 13.324 0.625 1.00 93.31 273 GLU A O 1
ATOM 2155 N N . SER A 1 274 ? -10.736 13.714 2.665 1.00 95.69 274 SER A N 1
ATOM 2156 C CA . SER A 1 274 ? -11.592 12.707 3.306 1.00 95.69 274 SER A CA 1
ATOM 2157 C C . SER A 1 274 ? -12.887 13.267 3.885 1.00 95.69 274 SER A C 1
ATOM 2159 O O . SER A 1 274 ? -13.789 12.489 4.197 1.00 95.69 274 SER A O 1
ATOM 2161 N N . ILE A 1 275 ? -13.000 14.591 4.054 1.00 96.06 275 ILE A N 1
ATOM 2162 C CA . ILE A 1 275 ? -14.147 15.216 4.728 1.00 96.06 275 ILE A CA 1
ATOM 2163 C C . ILE A 1 275 ? -15.485 14.824 4.104 1.00 96.06 275 ILE A C 1
ATOM 2165 O O . ILE A 1 275 ? -16.410 14.479 4.837 1.00 96.06 275 ILE A O 1
ATOM 2169 N N . ASP A 1 276 ? -15.591 14.833 2.777 1.00 94.56 276 ASP A N 1
ATOM 2170 C CA . ASP A 1 276 ? -16.853 14.548 2.091 1.00 94.56 276 ASP A CA 1
ATOM 2171 C C . ASP A 1 276 ? -17.245 13.072 2.228 1.00 94.56 276 ASP A C 1
ATOM 2173 O O . ASP A 1 276 ? -18.410 12.766 2.485 1.00 94.56 276 ASP A O 1
ATOM 2177 N N . SER A 1 277 ? -16.267 12.162 2.154 1.00 93.19 277 SER A N 1
ATOM 2178 C CA . SER A 1 277 ? -16.471 10.724 2.373 1.00 93.19 277 SER A CA 1
ATOM 2179 C C . SER A 1 277 ? -16.983 10.444 3.790 1.00 93.19 277 SER A C 1
ATOM 2181 O O . SER A 1 277 ? -18.019 9.801 3.973 1.00 93.19 277 SER A O 1
ATOM 2183 N N . ILE A 1 278 ? -16.339 11.032 4.804 1.00 95.38 278 ILE A N 1
ATOM 2184 C CA . ILE A 1 278 ? -16.739 10.881 6.210 1.00 95.38 278 ILE A CA 1
ATOM 2185 C C . ILE A 1 278 ? -18.120 11.510 6.459 1.00 95.38 278 ILE A C 1
ATOM 2187 O O . ILE A 1 278 ? -18.973 10.907 7.115 1.00 95.38 278 ILE A O 1
ATOM 2191 N N . LYS A 1 279 ? -18.387 12.707 5.915 1.00 95.75 279 LYS A N 1
ATOM 2192 C CA . LYS A 1 279 ? -19.702 13.365 6.019 1.00 95.75 279 LYS A CA 1
ATOM 2193 C C . LYS A 1 279 ? -20.803 12.530 5.386 1.00 95.75 279 LYS A C 1
ATOM 2195 O O . LYS A 1 279 ? -21.870 12.406 5.981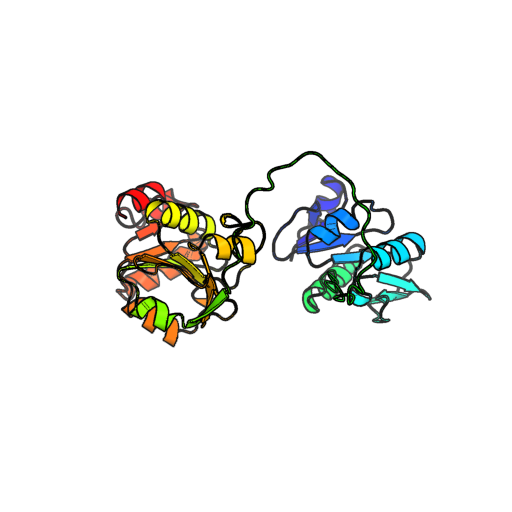 1.00 95.75 279 LYS A O 1
ATOM 2200 N N . SER A 1 280 ? -20.545 11.953 4.216 1.00 93.50 280 SER A N 1
ATOM 2201 C CA . SER A 1 280 ? -21.481 11.065 3.527 1.00 93.50 280 SER A CA 1
ATOM 2202 C C . SER A 1 280 ? -21.774 9.811 4.359 1.00 93.50 280 SER A C 1
ATOM 2204 O O . SER A 1 280 ? -22.939 9.462 4.570 1.00 93.50 280 SER A O 1
ATOM 2206 N N . TRP A 1 281 ? -20.733 9.191 4.925 1.00 94.19 281 TRP A N 1
ATOM 2207 C CA . TRP A 1 281 ? -20.853 8.011 5.785 1.00 94.19 281 TRP A CA 1
ATOM 2208 C C . TRP A 1 281 ? -21.733 8.273 7.012 1.00 94.19 281 TRP A C 1
ATOM 2210 O O . TRP A 1 281 ? -22.706 7.558 7.262 1.00 94.19 281 TRP A O 1
ATOM 2220 N N . ILE A 1 282 ? -21.429 9.350 7.745 1.00 93.62 282 ILE A N 1
ATOM 2221 C CA . ILE A 1 282 ? -22.188 9.778 8.928 1.00 93.62 282 ILE A CA 1
ATOM 2222 C C . ILE A 1 282 ? -23.610 10.193 8.534 1.00 93.62 282 ILE A C 1
ATOM 2224 O O . ILE A 1 282 ? -24.566 9.809 9.205 1.00 93.62 282 ILE A O 1
ATOM 2228 N N . GLY A 1 283 ? -23.768 10.949 7.445 1.00 92.56 283 GLY A N 1
ATOM 2229 C CA . GLY A 1 283 ? -25.062 11.433 6.960 1.00 92.56 283 GLY A CA 1
ATOM 2230 C C . GLY A 1 283 ? -26.013 10.312 6.539 1.00 92.56 283 GLY A C 1
ATOM 2231 O O . GLY A 1 283 ? -27.223 10.443 6.706 1.00 92.56 283 GLY A O 1
ATOM 2232 N N . THR A 1 284 ? -25.467 9.189 6.069 1.00 92.06 284 THR A N 1
ATOM 2233 C CA . THR A 1 284 ? -26.225 7.973 5.732 1.00 92.06 284 THR A CA 1
ATOM 2234 C C . THR A 1 284 ? -26.606 7.156 6.977 1.00 92.06 284 THR A C 1
ATOM 2236 O O . THR A 1 284 ? -27.457 6.272 6.911 1.00 92.06 284 THR A O 1
ATOM 2239 N N . GLY A 1 285 ? -26.025 7.468 8.140 1.00 90.12 285 GLY A N 1
ATOM 2240 C CA . GLY A 1 285 ? -26.312 6.787 9.402 1.00 90.12 285 GLY A CA 1
ATOM 2241 C C . GLY A 1 285 ? -25.568 5.463 9.574 1.00 90.12 285 GLY A C 1
ATOM 2242 O O . GLY A 1 285 ? -25.958 4.650 10.415 1.00 90.12 285 GLY A O 1
ATOM 2243 N N . PHE A 1 286 ? -24.498 5.234 8.808 1.00 91.12 286 PHE A N 1
ATOM 2244 C CA . PHE A 1 286 ? -23.632 4.085 9.034 1.00 91.12 286 PHE A CA 1
ATOM 2245 C C . PHE A 1 286 ? -22.938 4.201 10.398 1.00 91.12 286 PHE A C 1
ATOM 2247 O O . PHE A 1 286 ? -22.486 5.270 10.814 1.00 91.12 286 PHE A O 1
ATOM 2254 N N . ARG A 1 287 ? -22.825 3.070 11.102 1.00 93.75 287 ARG A N 1
ATOM 2255 C CA . ARG A 1 287 ? -22.004 2.933 12.308 1.00 93.75 287 ARG A CA 1
ATOM 2256 C C . ARG A 1 287 ? -20.576 3.394 12.027 1.00 93.75 287 ARG A C 1
ATOM 2258 O O . ARG A 1 287 ? -19.957 2.967 11.050 1.00 93.75 287 ARG A O 1
ATOM 2265 N N . LEU A 1 288 ? -20.076 4.217 12.942 1.00 96.38 288 LEU A N 1
ATOM 2266 C CA . LEU A 1 288 ? -18.703 4.690 13.003 1.00 96.38 288 LEU A CA 1
ATOM 2267 C C . LEU A 1 288 ? -18.336 4.902 14.479 1.00 96.38 288 LEU A C 1
ATOM 2269 O O . LEU A 1 288 ? -18.900 5.764 15.150 1.00 96.38 288 LEU A O 1
ATOM 2273 N N . ASP A 1 289 ? -17.423 4.086 14.999 1.00 97.62 289 ASP A N 1
ATOM 2274 C CA . ASP A 1 289 ? -16.914 4.146 16.374 1.00 97.62 289 ASP A CA 1
ATOM 2275 C C . ASP A 1 289 ? -15.805 5.199 16.547 1.00 97.62 289 ASP A C 1
ATOM 2277 O O . ASP A 1 289 ? -15.536 5.638 17.671 1.00 97.62 289 ASP A O 1
ATOM 2281 N N . GLY A 1 290 ? -15.164 5.619 15.453 1.00 97.88 290 GLY A N 1
ATOM 2282 C CA . GLY A 1 290 ? -14.214 6.724 15.471 1.00 97.88 290 GLY A CA 1
ATOM 2283 C C . GLY A 1 290 ? -13.512 6.987 14.143 1.00 97.88 290 GLY A C 1
ATOM 2284 O O . GLY A 1 290 ? -13.562 6.186 13.212 1.00 97.88 290 GLY A O 1
ATOM 2285 N N . ILE A 1 291 ? -12.830 8.126 14.089 1.00 98.25 291 ILE A N 1
ATOM 2286 C CA . ILE A 1 291 ? -11.975 8.570 12.987 1.00 98.25 291 ILE A CA 1
ATOM 2287 C C . ILE A 1 291 ? -10.551 8.636 13.537 1.00 98.25 291 ILE A C 1
ATOM 2289 O O . ILE A 1 291 ? -10.295 9.402 14.466 1.00 98.25 291 ILE A O 1
ATOM 2293 N N . ILE A 1 292 ? -9.632 7.834 13.002 1.00 97.75 292 ILE A N 1
ATOM 2294 C CA . ILE A 1 292 ? -8.256 7.741 13.508 1.00 97.75 292 ILE A CA 1
ATOM 2295 C C . ILE A 1 292 ? -7.343 8.612 12.646 1.00 97.75 292 ILE A C 1
ATOM 2297 O O . ILE A 1 292 ? -6.696 8.129 11.721 1.00 97.75 292 ILE A O 1
ATOM 2301 N N . ALA A 1 293 ? -7.308 9.910 12.938 1.00 93.62 293 ALA A N 1
ATOM 2302 C CA . ALA A 1 293 ? -6.537 10.874 12.158 1.00 93.62 293 ALA A CA 1
ATOM 2303 C C . ALA A 1 293 ? -5.078 10.967 12.634 1.00 93.62 293 ALA A C 1
ATOM 2305 O O . ALA A 1 293 ? -4.800 11.320 13.783 1.00 93.62 293 ALA A O 1
ATOM 2306 N N . THR A 1 294 ? -4.138 10.692 11.730 1.00 90.62 294 THR A N 1
ATOM 2307 C CA . THR A 1 294 ? -2.690 10.903 11.928 1.00 90.62 294 THR A CA 1
ATOM 2308 C C . THR A 1 294 ? -2.188 12.177 11.246 1.00 90.62 294 THR A C 1
ATOM 2310 O O . THR A 1 294 ? -1.197 12.757 11.691 1.00 90.62 294 THR A O 1
ATOM 2313 N N . VAL A 1 295 ? -2.908 12.644 10.224 1.00 92.06 295 VAL A N 1
ATOM 2314 C CA . VAL A 1 295 ? -2.697 13.901 9.494 1.00 92.06 295 VAL A CA 1
ATOM 2315 C C . VAL A 1 295 ? -3.897 14.822 9.746 1.00 92.06 295 VAL A C 1
ATOM 2317 O O . VAL A 1 295 ? -5.012 14.340 9.935 1.00 92.06 295 VAL A O 1
ATOM 2320 N N . ASP A 1 296 ? -3.669 16.138 9.825 1.00 94.19 296 ASP A N 1
ATOM 2321 C CA . ASP A 1 296 ? -4.706 17.159 10.084 1.00 94.19 296 ASP A CA 1
ATOM 2322 C C . ASP A 1 296 ? -5.592 16.857 11.313 1.00 94.19 296 ASP A C 1
ATOM 2324 O O . ASP A 1 296 ? -6.792 17.138 11.365 1.00 94.19 296 ASP A O 1
ATOM 2328 N N . ALA A 1 297 ? -5.005 16.232 12.340 1.00 93.38 297 ALA A N 1
ATOM 2329 C CA . ALA A 1 297 ? -5.751 15.741 13.498 1.00 93.38 297 ALA A CA 1
ATOM 2330 C C . ALA A 1 297 ? -6.516 16.854 14.238 1.00 93.38 297 ALA A C 1
ATOM 2332 O O . ALA A 1 297 ? -7.537 16.589 14.873 1.00 93.38 297 ALA A O 1
ATOM 2333 N N . ARG A 1 298 ? -6.043 18.108 14.164 1.00 95.69 298 ARG A N 1
ATOM 2334 C CA . ARG A 1 298 ? -6.715 19.256 14.790 1.00 95.69 298 ARG A CA 1
ATOM 2335 C C . ARG A 1 298 ? -8.006 19.601 14.063 1.00 95.69 298 ARG A C 1
ATOM 2337 O O . ARG A 1 298 ? -9.017 19.806 14.724 1.00 95.69 298 ARG A O 1
ATOM 2344 N N . GLU A 1 299 ? -7.974 19.630 12.741 1.00 97.69 299 GLU A N 1
ATOM 2345 C CA . GLU A 1 299 ? -9.110 19.895 11.868 1.00 97.69 299 GLU A CA 1
ATOM 2346 C C . GLU A 1 299 ? -10.185 18.821 12.067 1.00 97.69 299 GLU A C 1
ATOM 2348 O O . GLU A 1 299 ? -11.339 19.137 12.360 1.00 97.69 299 GLU A O 1
ATOM 2353 N N . TYR A 1 300 ? -9.789 17.544 12.062 1.00 97.00 300 TYR A N 1
ATOM 2354 C CA . TYR A 1 300 ? -10.695 16.438 12.383 1.00 97.00 300 TYR A CA 1
ATOM 2355 C C . TYR A 1 300 ? -11.280 16.538 13.794 1.00 97.00 300 TYR A C 1
ATOM 2357 O O . TYR A 1 300 ? -12.462 16.249 13.996 1.00 97.00 300 TYR A O 1
ATOM 2365 N N . LYS A 1 301 ? -10.488 16.939 14.796 1.00 97.00 301 LYS A N 1
ATOM 2366 C CA . LYS A 1 301 ? -10.974 17.117 16.173 1.00 97.00 301 LYS A CA 1
ATOM 2367 C C . LYS A 1 301 ? -11.916 18.315 16.310 1.00 97.00 301 LYS A C 1
ATOM 2369 O O . LYS A 1 301 ? -12.793 18.282 17.165 1.00 97.00 301 LYS A O 1
ATOM 2374 N N . GLN A 1 302 ? -11.752 19.354 15.494 1.00 97.62 302 GLN A N 1
ATOM 2375 C CA . GLN A 1 302 ? -12.666 20.496 15.453 1.00 97.62 302 GLN A CA 1
ATOM 2376 C C . GLN A 1 302 ? -14.011 20.120 14.825 1.00 97.62 302 GLN A C 1
ATOM 2378 O O . GLN A 1 302 ? -15.046 20.446 15.402 1.00 97.62 302 GLN A O 1
ATOM 2383 N N . GLU A 1 303 ? -14.001 19.405 13.697 1.00 97.50 303 GLU A N 1
ATOM 2384 C CA . GLU A 1 303 ? -15.231 18.994 13.004 1.00 97.50 303 GLU A CA 1
ATOM 2385 C C . GLU A 1 303 ? -15.983 17.893 13.775 1.00 97.50 303 GLU A C 1
ATOM 2387 O O . GLU A 1 303 ? -17.204 17.947 13.927 1.00 97.50 303 GLU A O 1
ATOM 2392 N N . TRP A 1 304 ? -15.256 16.912 14.324 1.00 97.50 304 TRP A N 1
ATOM 2393 C CA . TRP A 1 304 ? -15.826 15.757 15.027 1.00 97.50 304 TRP A CA 1
ATOM 2394 C C . TRP A 1 304 ? -15.159 15.506 16.390 1.00 97.50 304 TRP A C 1
ATOM 2396 O O . TRP A 1 304 ? -14.468 14.503 16.581 1.00 97.50 304 TRP A O 1
ATOM 2406 N N . PRO A 1 305 ? -15.394 16.358 17.404 1.00 96.12 305 PRO A N 1
ATOM 2407 C CA . PRO A 1 305 ? -14.664 16.312 18.678 1.00 96.12 305 PRO A CA 1
ATOM 2408 C C . PRO A 1 305 ? -14.791 14.988 19.442 1.00 96.12 305 PRO A C 1
ATOM 2410 O O . PRO A 1 305 ? -13.839 14.557 20.101 1.00 96.12 305 PRO A O 1
ATOM 2413 N N . ASN A 1 306 ? -15.940 14.320 19.323 1.00 95.19 306 ASN A N 1
ATOM 2414 C CA . ASN A 1 306 ? -16.236 13.073 20.035 1.00 95.19 306 ASN A CA 1
ATOM 2415 C C . ASN A 1 306 ? -15.917 11.810 19.221 1.00 95.19 306 ASN A C 1
ATOM 2417 O O . ASN A 1 306 ? -15.863 10.723 19.795 1.00 95.19 306 ASN A O 1
ATOM 2421 N N . LEU A 1 307 ? -15.718 11.949 17.906 1.00 96.44 3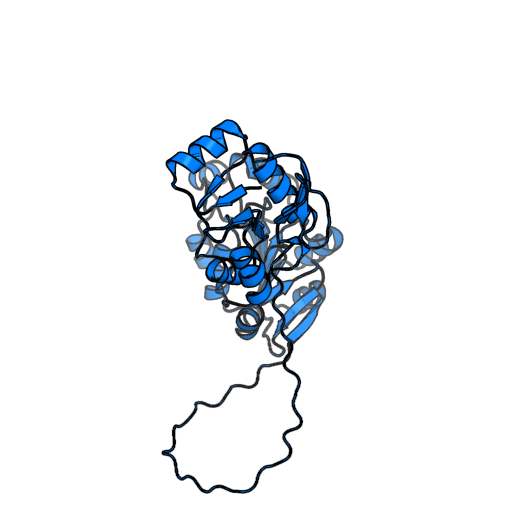07 LEU A N 1
ATOM 2422 C CA . LEU A 1 307 ? -15.434 10.833 17.001 1.00 96.44 307 LEU A CA 1
ATOM 2423 C C . LEU A 1 307 ? -13.961 10.772 16.599 1.00 96.44 307 LEU A C 1
ATOM 2425 O O . LEU A 1 307 ? -13.460 9.684 16.349 1.00 96.44 307 LEU A O 1
ATOM 2429 N N . SER A 1 308 ? -13.262 11.903 16.556 1.00 97.38 308 SER A N 1
ATOM 2430 C CA . SER A 1 308 ? -11.852 11.960 16.178 1.00 97.38 308 SER A CA 1
ATOM 2431 C C . SER A 1 308 ? -10.960 11.511 17.330 1.00 97.38 308 SER A C 1
ATOM 2433 O O . SER A 1 308 ? -10.964 12.113 18.413 1.00 97.38 308 SER A O 1
ATOM 2435 N N . LEU A 1 309 ? -10.205 10.445 17.078 1.00 96.06 309 LEU A N 1
ATOM 2436 C CA . LEU A 1 309 ? -9.335 9.756 18.019 1.00 96.06 309 LEU A CA 1
ATOM 2437 C C . LEU A 1 309 ? -7.901 9.754 17.499 1.00 96.06 309 LEU A C 1
ATOM 2439 O O . LEU A 1 309 ? -7.634 9.609 16.308 1.00 96.06 309 LEU A O 1
ATOM 2443 N N . THR A 1 310 ? -6.964 9.837 18.425 1.00 93.38 310 THR A N 1
ATOM 2444 C CA . THR A 1 310 ? -5.590 9.406 18.204 1.00 93.38 310 THR A CA 1
ATOM 2445 C C . THR A 1 310 ? -5.515 7.878 18.180 1.00 93.38 310 THR A C 1
ATOM 2447 O O . THR A 1 310 ? -6.414 7.169 18.652 1.00 93.38 310 THR A O 1
ATOM 2450 N N . VAL A 1 311 ? -4.398 7.346 17.677 1.00 92.25 311 VAL A N 1
ATOM 2451 C CA . VAL A 1 311 ? -4.112 5.905 17.764 1.00 92.25 311 VAL A CA 1
ATOM 2452 C C . VAL A 1 311 ? -4.153 5.448 19.225 1.00 92.25 311 VAL A C 1
ATOM 2454 O O . VAL A 1 311 ? -4.804 4.458 19.532 1.00 92.25 311 VAL A O 1
ATOM 2457 N N . GLN A 1 312 ? -3.546 6.207 20.141 1.00 92.12 312 GLN A N 1
ATOM 2458 C CA . GLN A 1 312 ? -3.505 5.867 21.565 1.00 92.12 312 GLN A CA 1
ATOM 2459 C C . GLN A 1 312 ? -4.902 5.817 22.205 1.00 92.12 312 GLN A C 1
ATOM 2461 O O . GLN A 1 312 ? -5.235 4.827 22.851 1.00 92.12 312 GLN A O 1
ATOM 2466 N N . GLU A 1 313 ? -5.748 6.825 21.969 1.00 94.38 313 GLU A N 1
ATOM 2467 C CA . GLU A 1 313 ? -7.139 6.821 22.457 1.00 94.38 313 GLU A CA 1
ATOM 2468 C C . GLU A 1 313 ? -7.943 5.646 21.884 1.00 94.38 313 GLU A C 1
ATOM 2470 O O . GLU A 1 313 ? -8.842 5.122 22.540 1.00 94.38 313 GLU A O 1
ATOM 2475 N N . THR A 1 314 ? -7.626 5.211 20.662 1.00 94.50 314 THR A N 1
ATOM 2476 C CA . THR A 1 314 ? -8.248 4.023 20.067 1.00 94.50 314 THR A CA 1
ATOM 2477 C C . THR A 1 314 ? -7.805 2.751 20.788 1.00 94.50 314 THR A C 1
ATOM 2479 O O . THR A 1 314 ? -8.648 1.932 21.140 1.00 94.50 314 THR A O 1
ATOM 2482 N N . LEU A 1 315 ? -6.508 2.604 21.077 1.00 92.88 315 LEU A N 1
ATOM 2483 C CA . LEU A 1 315 ? -5.958 1.455 21.809 1.00 92.88 315 LEU A CA 1
ATOM 2484 C C . LEU A 1 315 ? -6.484 1.336 23.245 1.00 92.88 315 LEU A C 1
ATOM 2486 O O . LEU A 1 315 ? -6.470 0.246 23.806 1.00 92.88 315 LEU A O 1
ATOM 2490 N N . GLU A 1 316 ? -6.906 2.439 23.860 1.00 93.25 316 GLU A N 1
ATOM 2491 C CA . GLU A 1 316 ? -7.510 2.447 25.199 1.00 93.25 316 GLU A CA 1
ATOM 2492 C C . GLU A 1 316 ? -8.978 2.005 25.195 1.00 93.25 316 GLU A C 1
ATOM 2494 O O . GLU A 1 316 ? -9.493 1.564 26.222 1.00 93.25 316 GLU A O 1
ATOM 2499 N N . LYS A 1 317 ? -9.651 2.110 24.044 1.00 90.81 317 LYS A N 1
ATOM 2500 C CA . LYS A 1 317 ? -11.048 1.695 23.855 1.00 90.81 317 LYS A CA 1
ATOM 2501 C C . LYS A 1 317 ? -11.201 0.231 23.422 1.00 90.81 317 LYS A C 1
ATOM 2503 O O . LYS A 1 317 ? -12.336 -0.252 23.401 1.00 90.81 317 LYS A O 1
ATOM 2508 N N . LEU A 1 318 ? -10.102 -0.427 23.048 1.00 88.75 318 LEU A N 1
ATOM 2509 C CA . LEU A 1 318 ? -10.029 -1.825 22.603 1.00 88.75 318 LEU A CA 1
ATOM 2510 C C . LEU A 1 318 ? -9.475 -2.728 23.710 1.00 88.75 318 LEU A C 1
ATOM 2512 O O . LEU A 1 318 ? -10.094 -3.791 23.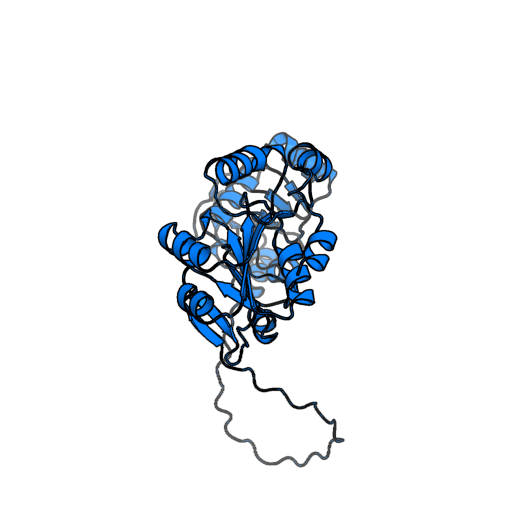930 1.00 88.75 318 LEU A O 1
#